Protein AF-A0A9E7HXQ2-F1 (afdb_monomer)

Radius of gyration: 32.11 Å; Cα contacts (8 Å, |Δi|>4): 86; chains: 1; bounding box: 118×40×52 Å

pLDDT: mean 80.43, std 18.29, range [40.34, 98.44]

Solvent-accessible surface area (backbone atoms only — not comparable to full-atom values): 12106 Å² total; per-residue (Å²): 134,83,90,84,80,86,82,89,80,82,86,76,90,82,85,89,83,95,79,80,88,81,84,79,87,77,75,78,80,75,73,59,70,92,59,88,69,73,44,54,84,85,44,70,53,51,71,56,55,52,50,52,54,52,51,57,44,31,75,80,33,72,58,42,61,59,51,53,53,44,59,78,65,61,78,82,85,90,87,82,59,73,77,86,34,77,55,37,93,83,42,80,80,69,77,81,65,75,38,81,88,52,68,87,59,94,66,40,60,58,39,46,30,36,78,69,72,57,41,72,46,72,74,50,43,44,38,61,68,35,81,86,41,25,65,56,40,55,47,24,42,76,28,49,68,60,37,54,56,52,49,54,52,50,50,54,57,56,74,56,60,89,65,70,46,82,80,68,66,79,86,57,89,44,93,92,49,79,73,67,91,86,115

Structure (mmCIF, N/CA/C/O backbone):
data_AF-A0A9E7HXQ2-F1
#
_entry.id   AF-A0A9E7HXQ2-F1
#
loop_
_atom_site.group_PDB
_atom_site.id
_atom_site.type_symbol
_atom_site.label_atom_id
_atom_site.label_alt_id
_atom_site.label_comp_id
_atom_site.label_asym_id
_atom_site.label_entity_id
_atom_site.label_seq_id
_atom_site.pdbx_PDB_ins_code
_atom_site.Cartn_x
_atom_site.Cartn_y
_atom_site.Cartn_z
_atom_sit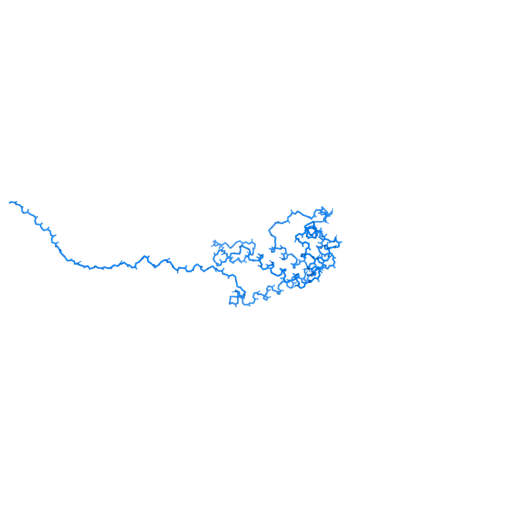e.occupancy
_atom_site.B_iso_or_equiv
_atom_site.auth_seq_id
_atom_site.auth_comp_id
_atom_site.auth_asym_id
_atom_site.auth_atom_id
_atom_site.pdbx_PDB_model_num
ATOM 1 N N . MET A 1 1 ? -100.657 -23.968 23.794 1.00 41.59 1 MET A N 1
ATOM 2 C CA . MET A 1 1 ? -100.065 -25.020 24.647 1.00 41.59 1 MET A CA 1
ATOM 3 C C . MET A 1 1 ? -98.553 -24.931 24.513 1.00 41.59 1 MET A C 1
ATOM 5 O O . MET A 1 1 ? -98.100 -24.756 23.393 1.00 41.59 1 MET A O 1
ATOM 9 N N . ALA A 1 2 ? -97.847 -25.012 25.646 1.00 44.72 2 ALA A N 1
ATOM 10 C CA . ALA A 1 2 ? -96.388 -24.991 25.838 1.00 44.72 2 ALA A CA 1
ATOM 11 C C . ALA A 1 2 ? -95.664 -23.694 25.398 1.00 44.72 2 ALA A C 1
ATOM 13 O O . ALA A 1 2 ? -95.485 -23.450 24.215 1.00 44.72 2 ALA A O 1
ATOM 14 N N . SER A 1 3 ? -95.360 -22.711 26.258 1.00 41.62 3 SER A N 1
ATOM 15 C CA . SER A 1 3 ? -94.445 -22.706 27.421 1.00 41.62 3 SER A CA 1
ATOM 16 C C . SER A 1 3 ? -93.044 -23.243 27.114 1.00 41.62 3 SER A C 1
ATOM 18 O O . SER A 1 3 ? -92.888 -24.446 26.990 1.00 41.62 3 SER A O 1
ATOM 20 N N . HIS A 1 4 ? -92.060 -22.342 27.019 1.00 45.50 4 HIS A N 1
ATOM 21 C CA . HIS A 1 4 ? -90.702 -22.409 27.598 1.00 45.50 4 HIS A CA 1
ATOM 22 C C . HIS A 1 4 ? -89.938 -21.177 27.074 1.00 45.50 4 HIS A C 1
ATOM 24 O O . HIS A 1 4 ? -89.515 -21.123 25.929 1.00 45.50 4 HIS A O 1
ATOM 30 N N . LEU A 1 5 ? -90.064 -20.027 27.732 1.00 43.16 5 LEU A N 1
ATOM 31 C CA . LEU A 1 5 ? -89.280 -19.592 28.894 1.00 43.16 5 LEU A CA 1
ATOM 32 C C . LEU A 1 5 ? -87.775 -19.430 28.611 1.00 43.16 5 LEU A C 1
ATOM 34 O O . LEU A 1 5 ? -87.025 -20.392 28.668 1.00 43.16 5 LEU A O 1
ATOM 38 N N . LEU A 1 6 ? -87.412 -18.143 28.480 1.00 42.62 6 LEU A N 1
ATOM 39 C CA . LEU A 1 6 ? -86.270 -17.456 29.106 1.00 42.62 6 LEU A CA 1
ATOM 40 C C . LEU A 1 6 ? -84.875 -17.850 28.583 1.00 42.62 6 LEU A C 1
ATOM 42 O O . LEU A 1 6 ? -84.473 -18.998 28.620 1.00 42.62 6 LEU A O 1
ATOM 46 N N . ARG A 1 7 ? -84.025 -16.909 28.161 1.00 45.59 7 ARG A N 1
ATOM 47 C CA . ARG A 1 7 ? -83.512 -15.797 28.980 1.00 45.59 7 ARG A CA 1
ATOM 48 C C . ARG A 1 7 ? -82.830 -14.793 28.031 1.00 45.59 7 ARG A C 1
ATOM 50 O O . ARG A 1 7 ? -81.911 -15.174 27.326 1.00 45.59 7 ARG A O 1
ATOM 57 N N . GLN A 1 8 ? -83.459 -13.646 27.772 1.00 51.59 8 GLN A N 1
ATOM 58 C CA . GLN A 1 8 ? -83.171 -12.317 28.351 1.00 51.59 8 GLN A CA 1
ATOM 59 C C . GLN A 1 8 ? -81.840 -11.677 27.885 1.00 51.59 8 GLN A C 1
ATOM 61 O O . GLN A 1 8 ? -80.885 -12.380 27.579 1.00 51.59 8 GLN A O 1
ATOM 66 N N . PRO A 1 9 ? -81.805 -10.339 27.750 1.00 51.91 9 PRO A N 1
ATOM 67 C CA . PRO A 1 9 ? -81.449 -9.766 26.462 1.00 51.91 9 PRO A CA 1
ATOM 68 C C . PRO A 1 9 ? -80.619 -8.471 26.593 1.00 51.91 9 PRO A C 1
ATOM 70 O O . PRO A 1 9 ? -80.274 -8.044 27.688 1.00 51.91 9 PRO A O 1
ATOM 73 N N . ARG A 1 10 ? -80.468 -7.801 25.445 1.00 52.25 10 ARG A N 1
ATOM 74 C CA . ARG A 1 10 ? -80.353 -6.344 25.258 1.00 52.25 10 ARG A CA 1
ATOM 75 C C . ARG A 1 10 ? -79.123 -5.634 25.846 1.00 52.25 10 ARG A C 1
ATOM 77 O O . ARG A 1 10 ? -78.721 -5.837 26.982 1.00 52.25 10 ARG A O 1
ATOM 84 N N . TRP A 1 11 ? -78.727 -4.615 25.076 1.00 40.34 11 TRP A N 1
ATOM 85 C CA . TRP A 1 11 ? -77.822 -3.526 25.443 1.00 40.34 11 TRP A CA 1
ATOM 86 C C . TRP A 1 11 ? -76.357 -4.015 25.531 1.00 40.34 11 TRP A C 1
ATOM 88 O O . TRP A 1 11 ? -76.066 -5.015 26.156 1.00 40.34 11 TRP A O 1
ATOM 98 N N . VAL A 1 12 ? -75.347 -3.418 24.912 1.00 49.66 12 VAL A N 1
ATOM 99 C CA . VAL A 1 12 ? -75.122 -2.012 24.605 1.00 49.66 12 VAL A CA 1
ATOM 100 C C . VAL A 1 12 ? -74.145 -1.926 23.420 1.00 49.66 12 VAL A C 1
ATOM 102 O O . VAL A 1 12 ? -73.262 -2.759 23.241 1.00 49.66 12 VAL A O 1
ATOM 105 N N . LEU A 1 13 ? -74.367 -0.880 22.632 1.00 51.12 13 LEU A N 1
ATOM 106 C CA . LEU A 1 13 ? -73.457 -0.148 21.745 1.00 51.12 13 LEU A CA 1
ATOM 107 C C . LEU A 1 13 ? -71.993 -0.134 22.268 1.00 51.12 13 LEU A C 1
ATOM 109 O O . LEU A 1 13 ? -71.754 -0.226 23.464 1.00 51.12 13 LEU A O 1
ATOM 113 N N . VAL A 1 14 ? -70.954 -0.046 21.441 1.00 53.22 14 VAL A N 1
ATOM 114 C CA . VAL A 1 14 ? -70.197 1.195 21.133 1.00 53.22 14 VAL A CA 1
ATOM 115 C C . VAL A 1 14 ? -68.857 0.682 20.561 1.00 53.22 14 VAL A C 1
ATOM 117 O O . VAL A 1 14 ? -68.183 -0.110 21.205 1.00 53.22 14 VAL A O 1
ATOM 120 N N . ALA A 1 15 ? -68.625 0.815 19.256 1.00 48.56 15 ALA A N 1
ATOM 121 C CA . ALA A 1 15 ? -67.738 1.790 18.606 1.00 48.56 15 ALA A CA 1
ATOM 122 C C . ALA A 1 15 ? -66.211 1.570 18.747 1.00 48.56 15 ALA A C 1
ATOM 124 O O . ALA A 1 15 ? -65.670 1.469 19.839 1.00 48.56 15 ALA A O 1
ATOM 125 N N . ALA A 1 16 ? -65.562 1.668 17.577 1.00 51.97 16 ALA A N 1
ATOM 126 C CA . ALA A 1 16 ? -64.201 2.146 17.311 1.00 51.97 16 ALA A CA 1
ATOM 127 C C . ALA A 1 16 ? -62.986 1.283 17.714 1.00 51.97 16 ALA A C 1
ATOM 129 O O . ALA A 1 16 ? -62.629 1.200 18.880 1.00 51.97 16 ALA A O 1
ATOM 130 N N . ALA A 1 17 ? -62.251 0.805 16.696 1.00 49.47 17 ALA A N 1
ATOM 131 C CA . ALA A 1 17 ? -60.793 0.996 16.601 1.00 49.47 17 ALA A CA 1
ATOM 132 C C . ALA A 1 17 ? -60.236 0.574 15.217 1.00 49.47 17 ALA A C 1
ATOM 134 O O . ALA A 1 17 ? -59.719 -0.534 15.072 1.00 49.47 17 ALA A O 1
ATOM 135 N N . PRO A 1 18 ? -60.270 1.437 14.183 1.00 54.28 18 PRO A N 1
ATOM 136 C CA . PRO A 1 18 ? -59.457 1.266 12.986 1.00 54.28 18 PRO A CA 1
ATOM 137 C C . PRO A 1 18 ? -58.145 2.044 13.177 1.00 54.28 18 PRO A C 1
ATOM 139 O O . PRO A 1 18 ? -58.022 3.166 12.700 1.00 54.28 18 PRO A O 1
ATOM 142 N N . ALA A 1 19 ? -57.184 1.524 13.948 1.00 55.81 19 ALA A N 1
ATOM 143 C CA . ALA A 1 19 ? -55.950 2.283 14.214 1.00 55.81 19 ALA A CA 1
ATOM 144 C C . ALA A 1 19 ? -54.724 1.444 14.623 1.00 55.81 19 ALA A C 1
ATOM 146 O O . ALA A 1 19 ? -53.895 1.919 15.391 1.00 55.81 19 ALA A O 1
ATOM 147 N N . LEU A 1 20 ? -54.576 0.203 14.144 1.00 55.00 20 LEU A N 1
ATOM 148 C CA . LEU A 1 20 ? -53.401 -0.626 14.486 1.00 55.00 20 LEU A CA 1
ATOM 149 C C . LEU A 1 20 ? -52.664 -1.250 13.291 1.00 55.00 20 LEU A C 1
ATOM 151 O O . LEU A 1 20 ? -51.792 -2.087 13.493 1.00 55.00 20 LEU A O 1
ATOM 155 N N . LEU A 1 21 ? -52.935 -0.818 12.053 1.00 54.69 21 LEU A N 1
ATOM 156 C CA . LEU A 1 21 ? -52.264 -1.364 10.858 1.00 54.69 21 LEU A CA 1
ATOM 157 C C . LEU A 1 21 ? -51.311 -0.393 10.134 1.00 54.69 21 LEU A C 1
ATOM 159 O O . LEU A 1 21 ? -50.947 -0.635 8.990 1.00 54.69 21 LEU A O 1
ATOM 163 N N . PHE A 1 22 ? -50.889 0.691 10.791 1.00 52.56 22 PHE A N 1
ATOM 164 C CA . PHE A 1 22 ? -49.965 1.690 10.224 1.00 52.56 22 PHE A CA 1
ATOM 165 C C . PHE A 1 22 ? -48.776 2.019 11.150 1.00 52.56 22 PHE A C 1
ATOM 167 O O . PHE A 1 22 ? -48.217 3.108 11.086 1.00 52.56 22 PHE A O 1
ATOM 174 N N . LEU A 1 23 ? -48.363 1.085 12.018 1.00 51.00 23 LEU A N 1
ATOM 175 C CA . LEU A 1 23 ? -47.225 1.277 12.934 1.00 51.00 23 LEU A CA 1
ATOM 176 C C . LEU A 1 23 ? -46.117 0.225 12.756 1.00 51.00 23 LEU A C 1
ATOM 178 O O . LEU A 1 23 ? -45.568 -0.284 13.728 1.00 51.00 23 LEU A O 1
ATOM 182 N N . SER A 1 24 ? -45.777 -0.128 11.516 1.00 55.31 24 SER A N 1
ATOM 183 C CA . SER A 1 24 ? -44.638 -1.023 11.239 1.00 55.31 24 SER A CA 1
ATOM 184 C C . SER A 1 24 ? -43.729 -0.579 10.089 1.00 55.31 24 SER A C 1
ATOM 186 O O . SER A 1 24 ? -42.809 -1.308 9.731 1.00 55.31 24 SER A O 1
ATOM 188 N N . LEU A 1 25 ? -43.907 0.628 9.541 1.00 55.81 25 LEU A N 1
ATOM 189 C CA . LEU A 1 25 ? -43.204 1.055 8.322 1.00 55.81 25 LEU A CA 1
ATOM 190 C C . LEU A 1 25 ? -42.294 2.277 8.489 1.00 55.81 25 LEU A C 1
ATOM 192 O O . LEU A 1 25 ? -42.170 3.083 7.579 1.00 55.81 25 LEU A O 1
ATOM 196 N N . VAL A 1 26 ? -41.603 2.403 9.624 1.00 57.06 26 VAL A N 1
ATOM 197 C CA . VAL A 1 26 ? -40.374 3.216 9.698 1.00 57.06 26 VAL A CA 1
ATOM 198 C C . VAL A 1 26 ? -39.464 2.711 10.821 1.00 57.06 26 VAL A C 1
ATOM 200 O O . VAL A 1 26 ? -39.185 3.406 11.791 1.00 57.06 26 VAL A O 1
ATOM 203 N N . VAL A 1 27 ? -38.977 1.472 10.722 1.00 55.56 27 VAL A N 1
ATOM 204 C CA . VAL A 1 27 ? -37.699 1.163 11.379 1.00 55.56 27 VAL A CA 1
ATOM 205 C C . VAL A 1 27 ? -36.625 1.589 10.382 1.00 55.56 27 VAL A C 1
ATOM 207 O O . VAL A 1 27 ? -36.478 0.920 9.357 1.00 55.56 27 VAL A O 1
ATOM 210 N N . PRO A 1 28 ? -35.904 2.706 10.597 1.00 54.75 28 PRO A N 1
ATOM 211 C CA . PRO A 1 28 ? -34.779 3.031 9.743 1.00 54.75 28 PRO A CA 1
ATOM 212 C C . PRO A 1 28 ? -33.768 1.899 9.897 1.00 54.75 28 PRO A C 1
ATOM 214 O O . PRO A 1 28 ? -33.199 1.691 10.971 1.00 54.75 28 PRO A O 1
ATOM 217 N N . PHE A 1 29 ? -33.571 1.134 8.827 1.00 53.41 29 PHE A N 1
ATOM 218 C CA . PHE A 1 29 ? -32.489 0.170 8.750 1.00 53.41 29 PHE A CA 1
ATOM 219 C C . PHE A 1 29 ? -31.192 0.983 8.760 1.00 53.41 29 PHE A C 1
ATOM 221 O O . PHE A 1 29 ? -30.753 1.501 7.734 1.00 53.41 29 PHE A O 1
ATOM 228 N N . SER A 1 30 ? -30.633 1.204 9.950 1.00 57.28 30 SER A N 1
ATOM 229 C CA . SER A 1 30 ? -29.405 1.971 10.105 1.00 57.28 30 SER A CA 1
ATOM 230 C C . SER A 1 30 ? -28.262 1.101 9.593 1.00 57.28 30 SER A C 1
ATOM 232 O O . SER A 1 30 ? -27.723 0.260 10.313 1.00 57.28 30 SER A O 1
ATOM 234 N N . ALA A 1 31 ? -27.944 1.240 8.305 1.00 61.22 31 ALA A N 1
ATOM 235 C CA . ALA A 1 31 ? -26.747 0.657 7.727 1.00 61.22 31 ALA A CA 1
ATOM 236 C C . ALA A 1 31 ? -25.552 1.268 8.465 1.00 61.22 31 ALA A C 1
ATOM 238 O O . ALA A 1 31 ? -25.272 2.460 8.330 1.00 61.22 31 ALA A O 1
ATOM 239 N N . ALA A 1 32 ? -24.881 0.475 9.302 1.00 63.00 32 ALA A N 1
ATOM 240 C CA . ALA A 1 32 ? -23.715 0.949 10.026 1.00 63.00 32 ALA A CA 1
ATOM 241 C C . ALA A 1 32 ? -22.642 1.349 9.000 1.00 63.00 32 ALA A C 1
ATOM 243 O O . ALA A 1 32 ? -22.115 0.514 8.264 1.00 63.00 32 ALA A O 1
ATOM 244 N N . LYS A 1 33 ? -22.385 2.656 8.913 1.00 71.94 33 LYS A N 1
ATOM 245 C CA . LYS A 1 33 ? -21.434 3.273 7.988 1.00 71.94 33 LYS A CA 1
ATOM 246 C C . LYS A 1 33 ? -20.082 3.376 8.683 1.00 71.94 33 LYS A C 1
ATOM 248 O O . LYS A 1 33 ? -20.026 3.780 9.842 1.00 71.94 33 LYS A O 1
ATOM 253 N N . LEU A 1 34 ? -18.999 3.014 7.994 1.00 86.25 34 LEU A N 1
ATOM 254 C CA . LEU A 1 34 ? -17.658 3.211 8.541 1.00 86.25 34 LEU A CA 1
ATOM 255 C C . LEU A 1 34 ? -17.373 4.707 8.695 1.00 86.25 34 LEU A C 1
ATOM 257 O O . LEU A 1 34 ? -17.690 5.507 7.812 1.00 86.25 34 LEU A O 1
ATOM 261 N N . THR A 1 35 ? -16.752 5.076 9.811 1.00 90.62 35 THR A N 1
ATOM 262 C CA . THR A 1 35 ? -16.398 6.460 10.132 1.00 90.62 35 THR A CA 1
ATOM 263 C C . THR A 1 35 ? -14.966 6.542 10.632 1.00 90.62 35 THR A C 1
ATOM 265 O O . THR A 1 35 ? -14.511 5.675 11.380 1.00 90.62 35 THR A O 1
ATOM 268 N N . THR A 1 36 ? -14.269 7.621 10.286 1.00 90.19 36 THR A N 1
ATOM 269 C CA . THR A 1 36 ? -12.992 7.951 10.924 1.00 90.19 36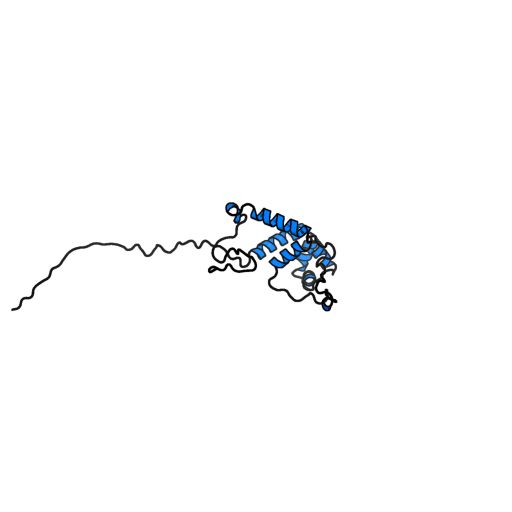 THR A CA 1
ATOM 270 C C . THR A 1 36 ? -13.219 8.246 12.411 1.00 90.19 36 THR A C 1
ATOM 272 O O . THR A 1 36 ? -14.227 8.843 12.791 1.00 90.19 36 THR A O 1
ATOM 275 N N . GLY A 1 37 ? -12.315 7.775 13.276 1.00 91.38 37 GLY A N 1
ATOM 276 C CA . GLY A 1 37 ? -12.439 7.946 14.728 1.00 91.38 37 GLY A CA 1
ATOM 277 C C . GLY A 1 37 ? -13.574 7.143 15.374 1.00 91.38 37 GLY A C 1
ATOM 278 O O . GLY A 1 37 ? -14.064 7.535 16.432 1.00 91.38 37 GLY A O 1
ATOM 279 N N . TYR A 1 38 ? -13.994 6.026 14.770 1.00 92.62 38 TYR A N 1
ATOM 280 C CA . TYR A 1 38 ? -15.017 5.127 15.326 1.00 92.62 38 TYR A CA 1
ATOM 281 C C . TYR A 1 38 ? -14.748 4.757 16.799 1.00 92.62 38 TYR A C 1
ATOM 283 O O . TYR A 1 38 ? -15.655 4.777 17.629 1.00 92.62 38 TYR A O 1
ATOM 291 N N . TYR A 1 39 ? -13.483 4.515 17.155 1.00 94.44 39 TYR A N 1
ATOM 292 C CA . TYR A 1 39 ? -13.068 4.141 18.510 1.00 94.44 39 TYR A CA 1
ATOM 293 C C . TYR A 1 39 ? -12.805 5.321 19.452 1.00 94.44 39 TYR A C 1
ATOM 295 O O . TYR A 1 39 ? -12.435 5.105 20.603 1.00 94.44 39 TYR A O 1
ATOM 303 N N . ARG A 1 40 ? -13.047 6.571 19.036 1.00 96.00 40 ARG A N 1
ATOM 304 C CA . ARG A 1 40 ? -12.690 7.768 19.818 1.00 96.00 40 ARG A CA 1
ATOM 305 C C . ARG A 1 40 ? -13.270 7.782 21.237 1.00 96.00 40 ARG A C 1
ATOM 307 O O . ARG A 1 40 ? -12.657 8.359 22.126 1.00 96.00 40 ARG A O 1
ATOM 314 N N . LYS A 1 41 ? -14.442 7.176 21.457 1.00 96.50 41 LYS A N 1
ATOM 315 C CA . LYS A 1 41 ? -15.069 7.086 22.789 1.00 96.50 41 LYS A CA 1
ATOM 316 C C . LYS A 1 41 ? -14.662 5.834 23.570 1.00 96.50 41 LYS A C 1
ATOM 318 O O . LYS A 1 41 ? -14.479 5.918 24.776 1.00 96.50 41 LYS A O 1
ATOM 323 N N . SER A 1 42 ? -14.548 4.683 22.908 1.00 96.56 42 SER A N 1
ATOM 324 C CA . SER A 1 42 ? -14.319 3.390 23.568 1.00 96.56 42 SER A CA 1
ATOM 325 C C . SER A 1 42 ? -12.838 3.059 23.766 1.00 96.56 42 SER A C 1
ATOM 327 O O . SER A 1 42 ? -12.480 2.400 24.734 1.00 96.56 42 SER A O 1
ATOM 329 N N . CYS A 1 43 ? -11.974 3.492 22.849 1.00 96.19 43 CYS A N 1
ATOM 330 C CA . CYS A 1 43 ? -10.530 3.296 22.898 1.00 96.19 43 CYS A CA 1
ATOM 331 C C . CYS A 1 43 ? -9.824 4.479 22.201 1.00 96.19 43 CYS A C 1
ATOM 333 O O . CYS A 1 43 ? -9.396 4.361 21.054 1.00 96.19 43 CYS A O 1
ATOM 335 N N . PRO A 1 44 ? -9.698 5.642 22.868 1.00 97.19 44 PRO A N 1
ATOM 336 C CA . PRO A 1 44 ? -9.234 6.888 22.242 1.00 97.19 44 PRO A CA 1
ATOM 337 C C . PRO A 1 44 ? -7.779 6.867 21.752 1.00 97.19 44 PRO A C 1
ATOM 339 O O . PRO A 1 44 ? -7.375 7.765 21.021 1.00 97.19 44 PRO A O 1
ATOM 342 N N . ARG A 1 45 ? -6.979 5.884 22.183 1.00 97.44 45 ARG A N 1
ATOM 343 C CA . ARG A 1 45 ? -5.554 5.754 21.840 1.00 97.44 45 ARG A CA 1
ATOM 344 C C . ARG A 1 45 ? -5.278 4.667 20.802 1.00 97.44 45 ARG A C 1
ATOM 346 O O . ARG A 1 45 ? -4.113 4.382 20.551 1.00 97.44 45 ARG A O 1
ATOM 353 N N . VAL A 1 46 ? -6.299 4.023 20.230 1.00 96.69 46 VAL A N 1
ATOM 354 C CA . VAL A 1 46 ? -6.083 2.840 19.382 1.00 96.69 46 VAL A CA 1
ATOM 355 C C . VAL A 1 46 ? -5.204 3.149 18.169 1.00 96.69 46 VAL A C 1
ATOM 357 O O . VAL A 1 46 ? -4.282 2.392 17.886 1.00 96.69 46 VAL A O 1
ATOM 360 N N . GLU A 1 47 ? -5.402 4.287 17.507 1.00 95.44 47 GLU A N 1
ATOM 361 C CA . GLU A 1 47 ? -4.606 4.685 16.344 1.00 95.44 47 GLU A CA 1
ATOM 362 C C . GLU A 1 47 ? -3.139 4.938 16.721 1.00 95.44 47 GLU A C 1
ATOM 364 O O . GLU A 1 47 ? -2.238 4.559 15.975 1.00 95.44 47 GLU A O 1
ATOM 369 N N . GLN A 1 48 ? -2.893 5.511 17.905 1.00 97.44 48 GLN A N 1
ATOM 370 C CA . GLN A 1 48 ? -1.542 5.719 18.438 1.00 97.44 48 GLN A CA 1
ATOM 371 C C . GLN A 1 48 ? -0.870 4.384 18.767 1.00 97.44 48 GLN A C 1
ATOM 373 O O . GLN A 1 48 ? 0.232 4.125 18.303 1.00 97.44 48 GLN A O 1
ATOM 378 N N . ILE A 1 49 ? -1.562 3.503 19.497 1.00 97.81 49 ILE A N 1
ATOM 379 C CA . ILE A 1 49 ? -1.044 2.182 19.879 1.00 97.81 49 ILE A CA 1
ATOM 380 C C . ILE A 1 49 ? -0.670 1.372 18.634 1.00 97.81 49 ILE A C 1
ATOM 382 O O . ILE A 1 49 ? 0.410 0.787 18.579 1.00 97.81 49 ILE A O 1
ATOM 386 N N . VAL A 1 50 ? -1.540 1.353 17.619 1.00 96.25 50 VAL A N 1
ATOM 387 C CA . VAL A 1 50 ? -1.262 0.665 16.351 1.00 96.25 50 VAL A CA 1
ATOM 388 C C . VAL A 1 50 ? -0.039 1.276 15.662 1.00 96.25 50 VAL A C 1
ATOM 390 O O . VAL A 1 50 ? 0.836 0.530 15.226 1.00 96.25 50 VAL A O 1
ATOM 393 N N . SER A 1 51 ? 0.063 2.608 15.604 1.00 96.56 51 SER A N 1
ATOM 394 C CA . SER A 1 51 ? 1.218 3.300 15.019 1.00 96.56 51 SER A CA 1
ATOM 395 C C . SER A 1 51 ? 2.52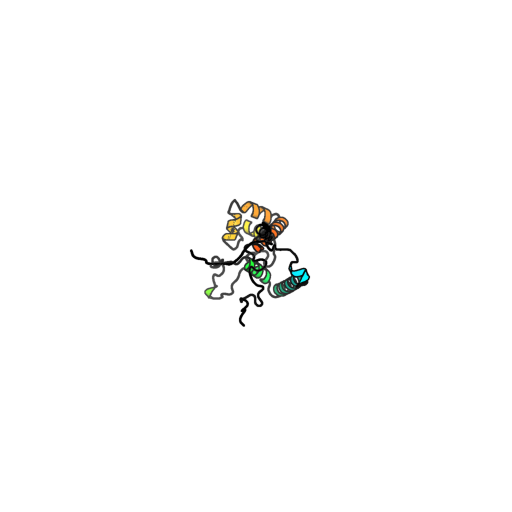7 2.957 15.736 1.00 96.56 51 SER A C 1
ATOM 397 O O . SER A 1 51 ? 3.522 2.652 15.078 1.00 96.56 51 SER A O 1
ATOM 399 N N . ASP A 1 52 ? 2.530 2.950 17.067 1.00 97.94 52 ASP A N 1
ATOM 400 C CA . ASP A 1 52 ? 3.716 2.664 17.878 1.00 97.94 52 ASP A CA 1
ATOM 401 C C . ASP A 1 52 ? 4.181 1.216 17.689 1.00 97.94 52 ASP A C 1
ATOM 403 O O . ASP A 1 52 ? 5.360 0.958 17.438 1.00 97.94 52 ASP A O 1
ATOM 407 N N . VAL A 1 53 ? 3.251 0.256 17.747 1.00 97.00 53 VAL A N 1
ATOM 408 C CA . VAL A 1 53 ? 3.553 -1.168 17.542 1.00 97.00 53 VAL A CA 1
ATOM 409 C C . VAL A 1 53 ? 4.114 -1.408 16.142 1.00 97.00 53 VAL A C 1
ATOM 411 O O . VAL A 1 53 ? 5.136 -2.082 16.003 1.00 97.00 53 VAL A O 1
ATOM 414 N N . VAL A 1 54 ? 3.486 -0.842 15.107 1.00 95.25 54 VAL A N 1
ATOM 415 C CA . VAL A 1 54 ? 3.952 -0.986 13.720 1.00 95.25 54 VAL A CA 1
ATOM 416 C C . VAL A 1 54 ? 5.325 -0.347 13.539 1.00 95.25 54 VAL A C 1
ATOM 418 O O . VAL A 1 54 ? 6.201 -0.969 12.944 1.00 95.25 54 VAL A O 1
ATOM 421 N N . THR A 1 55 ? 5.548 0.847 14.089 1.00 95.31 55 THR A N 1
ATOM 422 C CA . THR A 1 55 ? 6.830 1.560 13.975 1.00 95.31 55 THR A CA 1
ATOM 423 C C . THR A 1 55 ? 7.956 0.784 14.654 1.00 95.31 55 THR A C 1
ATOM 425 O O . THR A 1 55 ? 8.985 0.515 14.035 1.00 95.31 55 THR A O 1
ATOM 428 N N . ASN A 1 56 ? 7.742 0.326 15.888 1.00 96.81 56 ASN A N 1
ATOM 429 C CA . ASN A 1 56 ? 8.727 -0.471 16.622 1.00 96.81 56 ASN A CA 1
ATOM 430 C C . ASN A 1 56 ? 9.025 -1.802 15.918 1.00 96.81 56 ASN A C 1
ATOM 432 O O . ASN A 1 56 ? 10.173 -2.257 15.858 1.00 96.81 56 ASN A O 1
ATOM 436 N N . LYS A 1 57 ? 7.997 -2.432 15.340 1.00 95.75 57 LYS A N 1
ATOM 437 C CA . LYS A 1 57 ? 8.178 -3.677 14.599 1.00 95.75 57 LYS A CA 1
ATOM 438 C C . LYS A 1 57 ? 8.896 -3.452 13.266 1.00 95.75 57 LYS A C 1
ATOM 440 O O . LYS A 1 57 ? 9.757 -4.253 12.923 1.00 95.75 57 LYS A O 1
ATOM 445 N N . GLN A 1 58 ? 8.634 -2.346 12.572 1.00 94.19 58 GLN A N 1
ATOM 446 C CA . GLN A 1 58 ? 9.350 -1.962 11.353 1.00 94.19 58 GLN A CA 1
ATOM 447 C C . GLN A 1 58 ? 10.842 -1.715 11.612 1.00 94.19 58 GLN A C 1
ATOM 449 O O . GLN A 1 58 ? 11.669 -2.139 10.810 1.00 94.19 58 GLN A O 1
ATOM 454 N N . ILE A 1 59 ? 11.193 -1.078 12.736 1.00 93.12 59 ILE A N 1
ATOM 455 C CA . ILE A 1 59 ? 12.596 -0.851 13.129 1.00 93.12 59 ILE A CA 1
ATOM 456 C C . ILE A 1 59 ? 13.328 -2.181 13.334 1.00 93.12 59 ILE A C 1
ATOM 458 O O . ILE A 1 59 ? 14.446 -2.353 12.858 1.00 93.12 59 ILE A O 1
ATOM 462 N N . SER A 1 60 ? 12.696 -3.132 14.024 1.00 94.75 60 SER A N 1
ATOM 463 C CA . SER A 1 60 ? 13.296 -4.451 14.273 1.00 94.75 60 SER A CA 1
ATOM 464 C C . SER A 1 60 ? 13.219 -5.402 13.074 1.00 94.75 60 SER A C 1
ATOM 466 O O . SER A 1 60 ? 13.964 -6.376 13.014 1.00 94.75 60 SER A O 1
ATOM 468 N N . SER A 1 61 ? 12.313 -5.160 12.127 1.00 91.81 61 SER A N 1
ATOM 469 C CA . SER A 1 61 ? 12.092 -6.015 10.966 1.00 91.81 61 SER A CA 1
ATOM 470 C C . SER A 1 61 ? 11.652 -5.176 9.758 1.00 91.81 61 SER A C 1
ATOM 472 O O . SER A 1 61 ? 10.476 -4.806 9.656 1.00 91.81 61 SER A O 1
ATOM 474 N N . PRO A 1 62 ? 12.561 -4.901 8.801 1.00 87.69 62 PRO A N 1
ATOM 475 C CA . PRO A 1 62 ? 12.303 -3.979 7.692 1.00 87.69 62 PRO A CA 1
ATOM 476 C C . PRO A 1 62 ? 11.244 -4.482 6.698 1.00 87.69 62 PRO A C 1
ATOM 478 O O . PRO A 1 62 ? 10.706 -3.697 5.917 1.00 87.69 62 PRO A O 1
ATOM 481 N N . THR A 1 63 ? 10.905 -5.774 6.734 1.00 87.75 63 THR A N 1
ATOM 482 C CA . THR A 1 63 ? 9.852 -6.385 5.910 1.00 87.75 63 THR A CA 1
ATOM 483 C C . THR A 1 63 ? 8.451 -6.232 6.506 1.00 87.75 63 THR A C 1
ATOM 485 O O . THR A 1 63 ? 7.478 -6.581 5.839 1.00 87.75 63 THR A O 1
ATOM 488 N N . THR A 1 64 ? 8.311 -5.685 7.720 1.00 90.88 64 THR A N 1
ATOM 489 C CA . THR A 1 64 ? 7.024 -5.575 8.432 1.00 90.88 64 THR A CA 1
ATOM 490 C C . THR A 1 64 ? 5.981 -4.805 7.633 1.00 90.88 64 THR A C 1
ATOM 492 O O . THR A 1 64 ? 4.874 -5.303 7.450 1.00 90.88 64 THR A O 1
ATOM 495 N N . ALA A 1 65 ? 6.315 -3.620 7.118 1.00 91.50 65 ALA A N 1
ATOM 496 C CA . ALA A 1 65 ? 5.387 -2.800 6.346 1.00 91.50 65 ALA A CA 1
ATOM 497 C C . ALA A 1 65 ? 4.934 -3.516 5.066 1.00 91.50 65 ALA A C 1
ATOM 499 O O . ALA A 1 65 ? 3.741 -3.564 4.775 1.00 91.50 65 ALA A O 1
ATOM 500 N N . ALA A 1 66 ? 5.870 -4.133 4.337 1.00 89.88 66 ALA A N 1
ATOM 501 C CA . ALA A 1 66 ? 5.564 -4.895 3.130 1.00 89.88 66 ALA A CA 1
ATOM 502 C C . ALA A 1 66 ? 4.704 -6.135 3.434 1.00 89.88 66 ALA A C 1
ATOM 504 O O . ALA A 1 66 ? 3.740 -6.406 2.721 1.00 89.88 66 ALA A O 1
ATOM 505 N N . GLY A 1 67 ? 5.012 -6.858 4.514 1.00 88.25 67 GLY A N 1
ATOM 506 C CA . GLY A 1 67 ? 4.253 -8.020 4.971 1.00 88.25 67 GLY A CA 1
ATOM 507 C C . GLY A 1 67 ? 2.846 -7.658 5.445 1.00 88.25 67 GLY A C 1
ATOM 508 O O . GLY A 1 67 ? 1.890 -8.331 5.073 1.00 88.25 67 GLY A O 1
ATOM 509 N N . ALA A 1 68 ? 2.699 -6.566 6.198 1.00 89.19 68 ALA A N 1
ATOM 510 C CA . ALA A 1 68 ? 1.406 -6.056 6.642 1.00 89.19 68 ALA A CA 1
ATOM 511 C C . ALA A 1 68 ? 0.549 -5.605 5.455 1.00 89.19 68 ALA A C 1
ATOM 513 O O . ALA A 1 68 ? -0.600 -6.026 5.348 1.00 89.19 68 ALA A O 1
ATOM 514 N N . LEU A 1 69 ? 1.118 -4.820 4.528 1.00 89.69 69 LEU A N 1
ATOM 515 C CA . LEU A 1 69 ? 0.452 -4.454 3.277 1.00 89.69 69 LEU A CA 1
ATOM 516 C C . LEU A 1 69 ? 0.004 -5.709 2.530 1.00 89.69 69 LEU A C 1
ATOM 518 O O . LEU A 1 69 ? -1.177 -5.832 2.225 1.00 89.69 69 LEU A O 1
ATOM 522 N N . ARG A 1 70 ? 0.905 -6.675 2.312 1.00 86.81 70 ARG A N 1
ATOM 523 C CA . ARG A 1 70 ? 0.567 -7.949 1.668 1.00 86.81 70 ARG A CA 1
ATOM 524 C C . ARG A 1 70 ? -0.584 -8.647 2.382 1.00 86.81 70 ARG A C 1
ATOM 526 O O . ARG A 1 70 ? -1.493 -9.069 1.690 1.00 86.81 70 ARG A O 1
ATOM 533 N N . LEU A 1 71 ? -0.595 -8.729 3.712 1.00 84.38 71 LEU A N 1
ATOM 534 C CA . LEU A 1 71 ? -1.675 -9.366 4.472 1.00 84.38 71 LEU A CA 1
ATOM 535 C C . LEU A 1 71 ? -3.044 -8.706 4.227 1.00 84.38 71 LEU A C 1
ATOM 537 O O . LEU A 1 71 ? -4.038 -9.418 4.152 1.00 84.38 71 LEU A O 1
ATOM 541 N N . PHE A 1 72 ? -3.103 -7.383 4.031 1.00 78.19 72 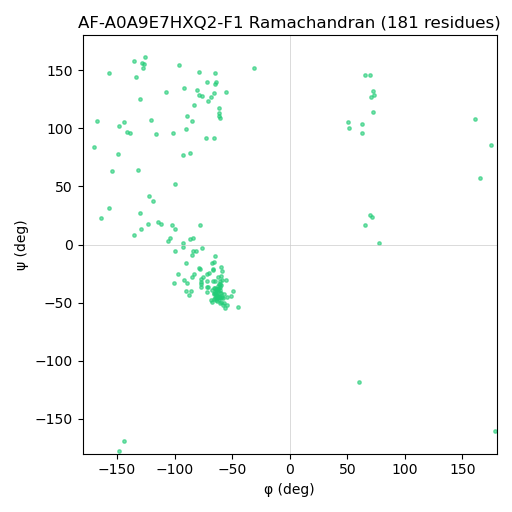PHE A N 1
ATOM 542 C CA . PHE A 1 72 ? -4.342 -6.698 3.630 1.00 78.19 72 PHE A CA 1
ATOM 543 C C . PHE A 1 72 ? -4.813 -7.075 2.218 1.00 78.19 72 PHE A C 1
ATOM 545 O O . PHE A 1 72 ? -6.013 -7.067 1.957 1.00 78.19 72 PHE A O 1
ATOM 552 N N . PHE A 1 73 ? -3.887 -7.384 1.307 1.00 74.00 73 PHE A N 1
ATOM 553 C CA . PHE A 1 73 ? -4.190 -7.790 -0.072 1.00 74.00 73 PHE A CA 1
ATOM 554 C C . PHE A 1 73 ? -4.360 -9.304 -0.244 1.00 74.00 73 PHE A C 1
ATOM 556 O O . PHE A 1 73 ? -4.830 -9.752 -1.288 1.00 74.00 73 PHE A O 1
ATOM 563 N N . HIS A 1 74 ? -3.908 -10.099 0.725 1.00 67.81 74 HIS A N 1
ATOM 564 C CA . HIS A 1 74 ? -3.717 -11.530 0.549 1.00 67.81 74 HIS A CA 1
ATOM 565 C C . HIS A 1 74 ? -4.999 -12.313 0.829 1.00 67.81 74 HIS A C 1
ATOM 567 O O . HIS A 1 74 ? -5.114 -12.977 1.854 1.00 67.81 74 HIS A O 1
ATOM 573 N N . ASP A 1 75 ? -5.898 -12.315 -0.153 1.00 47.69 75 ASP A N 1
ATOM 574 C CA . ASP A 1 75 ? -6.685 -13.504 -0.475 1.00 47.69 75 ASP A CA 1
ATOM 575 C C . ASP A 1 75 ? -6.060 -14.150 -1.725 1.00 47.69 75 ASP A C 1
ATOM 577 O O . ASP A 1 75 ? -6.272 -13.725 -2.856 1.00 47.69 75 ASP A O 1
ATOM 581 N N . CYS A 1 76 ? -5.204 -15.145 -1.463 1.00 49.34 76 CYS A N 1
ATOM 582 C CA . CYS A 1 76 ? -4.585 -16.107 -2.387 1.00 49.34 76 CYS A CA 1
ATOM 583 C C . CYS A 1 76 ? -3.861 -15.578 -3.649 1.00 49.34 76 CYS A C 1
ATOM 585 O O . CYS A 1 76 ? -4.459 -15.418 -4.707 1.00 49.34 76 CYS A O 1
ATOM 587 N N . PHE A 1 77 ? -2.523 -15.506 -3.598 1.00 47.0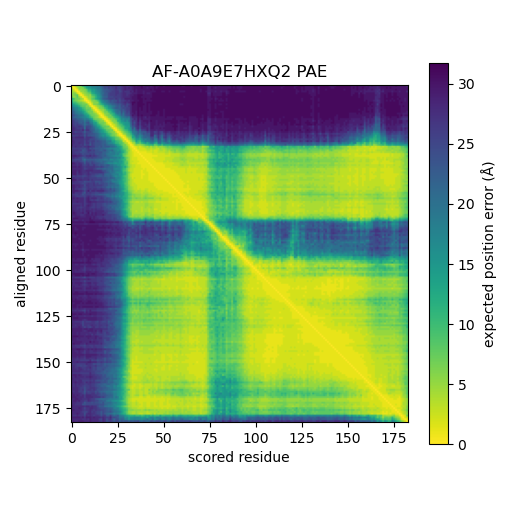0 77 PHE A N 1
ATOM 588 C CA . PHE A 1 77 ? -1.676 -15.575 -4.801 1.00 47.00 77 PHE A CA 1
ATOM 589 C C . PHE A 1 77 ? -0.425 -16.434 -4.540 1.00 47.00 77 PHE A C 1
ATOM 591 O O . PHE A 1 77 ? 0.585 -15.954 -4.022 1.00 47.00 77 PHE A O 1
ATOM 598 N N . VAL A 1 78 ? -0.498 -17.718 -4.912 1.00 41.66 78 VAL A N 1
ATOM 599 C CA . VAL A 1 78 ? 0.622 -18.677 -4.910 1.00 41.66 78 VAL A CA 1
ATOM 600 C C . VAL A 1 78 ? 0.878 -19.098 -6.354 1.00 41.66 78 VAL A C 1
ATOM 602 O O . VAL A 1 78 ? 0.208 -19.979 -6.881 1.00 41.66 78 VAL A O 1
ATOM 605 N N . GLY A 1 79 ? 1.822 -18.431 -7.019 1.00 51.19 79 GLY A N 1
ATOM 606 C CA . GLY A 1 79 ? 2.186 -18.793 -8.390 1.00 51.19 79 GLY A CA 1
ATOM 607 C C . GLY A 1 79 ? 3.007 -17.750 -9.137 1.00 51.19 79 GLY A C 1
ATOM 608 O O . GLY A 1 79 ? 2.574 -17.303 -10.189 1.00 51.19 79 GLY A O 1
ATOM 609 N N . ALA A 1 80 ? 4.169 -17.344 -8.607 1.00 48.72 80 ALA A N 1
ATOM 610 C CA . ALA A 1 80 ? 5.187 -16.613 -9.384 1.00 48.72 80 ALA A CA 1
ATOM 611 C C . ALA A 1 80 ? 6.590 -16.571 -8.728 1.00 48.72 80 ALA A C 1
ATOM 613 O O . ALA A 1 80 ? 7.369 -15.676 -9.036 1.00 48.72 80 ALA A O 1
ATOM 614 N N . LEU A 1 81 ? 6.942 -17.502 -7.826 1.00 53.69 81 LEU A N 1
ATOM 615 C CA . LEU A 1 81 ? 8.237 -17.473 -7.108 1.00 53.69 81 LEU A CA 1
ATOM 616 C C . LEU A 1 81 ? 9.268 -18.516 -7.577 1.00 53.69 81 LEU A C 1
ATOM 618 O O . LEU A 1 81 ? 10.366 -18.584 -7.040 1.00 53.69 81 LEU A O 1
ATOM 622 N N . GLN A 1 82 ? 8.965 -19.309 -8.607 1.00 54.91 82 GLN A N 1
ATOM 623 C CA . GLN A 1 82 ? 9.793 -20.475 -8.940 1.00 54.91 82 GLN A CA 1
ATOM 624 C C . GLN A 1 82 ? 11.163 -20.125 -9.552 1.00 54.91 82 GLN A C 1
ATOM 626 O O . GLN A 1 82 ? 12.099 -20.906 -9.432 1.00 54.91 82 GLN A O 1
ATOM 631 N N . LYS A 1 83 ? 11.310 -18.954 -10.191 1.00 53.12 83 LYS A N 1
ATOM 632 C CA . LYS A 1 83 ? 12.578 -18.554 -10.837 1.00 53.12 83 LYS A CA 1
ATOM 633 C C . LYS A 1 83 ? 13.510 -17.740 -9.936 1.00 53.12 83 LYS A C 1
ATOM 635 O O . LYS A 1 83 ? 14.720 -17.847 -10.085 1.00 53.12 83 LYS A O 1
ATOM 640 N N . ALA A 1 84 ? 12.963 -16.953 -9.008 1.00 54.81 84 ALA A N 1
ATOM 641 C CA . ALA A 1 84 ? 13.762 -16.183 -8.050 1.00 54.81 84 ALA A CA 1
ATOM 642 C C . ALA A 1 84 ? 14.342 -17.073 -6.938 1.00 54.81 84 ALA A C 1
ATOM 644 O O . ALA A 1 84 ? 15.419 -16.796 -6.419 1.00 54.81 84 ALA A O 1
ATOM 645 N N . CYS A 1 85 ? 13.664 -18.179 -6.624 1.00 57.91 85 CYS A N 1
ATOM 646 C CA . CYS A 1 85 ? 14.091 -19.143 -5.620 1.00 57.91 85 CYS A CA 1
ATOM 647 C C . CYS A 1 85 ? 14.763 -20.365 -6.286 1.00 57.91 85 CYS A C 1
ATOM 649 O O . CYS A 1 85 ? 14.390 -21.509 -6.047 1.00 57.91 85 CYS A O 1
ATOM 651 N N . ALA A 1 86 ? 15.762 -20.146 -7.149 1.00 60.34 86 ALA A N 1
ATOM 652 C CA . ALA A 1 86 ? 16.451 -21.233 -7.865 1.00 60.34 86 ALA A CA 1
ATOM 653 C C . ALA A 1 86 ? 17.136 -22.261 -6.931 1.00 60.34 86 ALA A C 1
ATOM 655 O O . ALA A 1 86 ? 17.397 -23.385 -7.347 1.00 60.34 86 ALA A O 1
ATOM 656 N N . LYS A 1 87 ? 17.382 -21.884 -5.667 1.00 63.97 87 LYS A N 1
ATOM 657 C CA . LYS A 1 87 ? 17.900 -22.747 -4.593 1.00 63.97 87 LYS A CA 1
ATOM 658 C C . LYS A 1 87 ? 16.903 -22.982 -3.452 1.00 63.97 87 LYS A C 1
ATOM 660 O O . LYS A 1 87 ? 17.312 -23.371 -2.367 1.00 63.97 87 LYS A O 1
ATOM 665 N N . TYR A 1 88 ? 15.603 -22.770 -3.671 1.00 65.12 88 TYR A N 1
ATOM 666 C CA . TYR A 1 88 ? 14.603 -22.921 -2.598 1.00 65.12 88 TYR A CA 1
ATOM 667 C C . TYR A 1 88 ? 14.583 -24.326 -1.975 1.00 65.12 88 TYR A C 1
ATOM 669 O O . TYR A 1 88 ? 14.122 -24.504 -0.856 1.00 65.12 88 TYR A O 1
ATOM 677 N N . VAL A 1 89 ? 15.071 -25.322 -2.722 1.00 64.88 89 VAL A N 1
ATOM 678 C CA . VAL A 1 89 ? 15.189 -26.716 -2.279 1.00 64.88 89 VAL A CA 1
ATOM 679 C C . VAL A 1 89 ? 16.276 -26.885 -1.204 1.00 64.88 89 VAL A C 1
ATOM 681 O O . VAL A 1 89 ? 16.205 -27.822 -0.417 1.00 64.88 89 VAL A O 1
ATOM 684 N N . GLU A 1 90 ? 17.263 -25.987 -1.157 1.00 72.69 90 GLU A N 1
ATOM 685 C CA . GLU A 1 90 ? 18.363 -25.987 -0.179 1.00 72.69 90 GLU A CA 1
ATOM 686 C C . GLU A 1 90 ? 18.130 -24.981 0.958 1.00 72.69 90 GLU A C 1
ATOM 688 O O . GLU A 1 90 ? 18.531 -25.234 2.091 1.00 72.69 90 GLU A O 1
ATOM 693 N N . ASP A 1 91 ? 17.480 -23.854 0.657 1.00 69.12 91 ASP A N 1
ATOM 694 C CA . ASP A 1 91 ? 17.139 -22.802 1.615 1.00 69.12 91 ASP A CA 1
ATOM 695 C C . ASP A 1 91 ? 15.773 -22.200 1.252 1.00 69.12 91 ASP A C 1
ATOM 697 O O . ASP A 1 91 ? 15.622 -21.443 0.286 1.00 69.12 91 ASP A O 1
ATOM 701 N N . ASP A 1 92 ? 14.758 -22.554 2.036 1.00 62.81 92 ASP A N 1
ATOM 702 C CA . ASP A 1 92 ? 13.381 -22.093 1.871 1.00 62.81 92 ASP A CA 1
ATOM 703 C C . ASP A 1 92 ? 13.166 -20.649 2.359 1.00 62.81 92 ASP A C 1
ATOM 705 O O . ASP A 1 92 ? 12.085 -20.083 2.170 1.00 62.81 92 ASP A O 1
ATOM 709 N N . THR A 1 93 ? 14.198 -20.017 2.925 1.00 67.62 93 THR A N 1
ATOM 710 C CA . THR A 1 93 ? 14.161 -18.634 3.414 1.00 67.62 93 THR A CA 1
ATOM 711 C C . THR A 1 93 ? 14.618 -17.607 2.376 1.00 67.62 93 THR A C 1
ATOM 713 O O . THR A 1 93 ? 14.545 -16.399 2.627 1.00 67.62 93 THR A O 1
ATOM 716 N N . ILE A 1 94 ? 15.032 -18.050 1.181 1.00 70.94 94 ILE A N 1
ATOM 717 C CA . ILE A 1 94 ? 15.483 -17.158 0.107 1.00 70.94 94 ILE A CA 1
ATOM 718 C C . ILE A 1 94 ? 14.348 -16.223 -0.324 1.00 70.94 94 ILE A C 1
ATOM 720 O O . ILE A 1 94 ? 13.338 -16.636 -0.900 1.00 70.94 94 ILE A O 1
ATOM 724 N N . ALA A 1 95 ? 14.577 -14.926 -0.134 1.00 74.19 95 ALA A N 1
ATOM 725 C CA . ALA A 1 95 ? 13.707 -13.860 -0.599 1.00 74.19 95 ALA A CA 1
ATOM 726 C C . ALA A 1 95 ? 14.500 -12.831 -1.414 1.00 74.19 95 ALA A C 1
ATOM 728 O O . ALA A 1 95 ? 15.690 -12.614 -1.196 1.00 74.19 95 ALA A O 1
ATOM 729 N N . THR A 1 96 ? 13.816 -12.165 -2.339 1.00 75.56 96 THR A N 1
ATOM 730 C CA . THR A 1 96 ? 14.349 -11.015 -3.076 1.00 75.56 96 THR A CA 1
ATOM 731 C C . THR A 1 96 ? 13.387 -9.837 -2.952 1.00 75.56 96 THR A C 1
ATOM 733 O O . THR A 1 96 ? 12.194 -10.017 -2.691 1.00 75.56 96 THR A O 1
ATOM 736 N N . PHE A 1 97 ? 13.900 -8.620 -3.109 1.00 81.19 97 PHE A N 1
ATOM 737 C CA . PHE A 1 97 ? 13.087 -7.413 -3.050 1.00 81.19 97 PHE A CA 1
ATOM 738 C C . PHE A 1 97 ? 12.369 -7.186 -4.384 1.00 81.19 97 PHE A C 1
ATOM 740 O O . PHE A 1 97 ? 12.986 -7.217 -5.445 1.00 81.19 97 PHE A O 1
ATOM 747 N N . ASN A 1 98 ? 11.066 -6.894 -4.323 1.00 83.31 98 ASN A N 1
ATOM 748 C CA . ASN A 1 98 ? 10.276 -6.536 -5.511 1.00 83.31 98 ASN A CA 1
ATOM 749 C C . ASN A 1 98 ? 10.707 -5.189 -6.126 1.00 83.31 98 ASN A C 1
ATOM 751 O O . ASN A 1 98 ? 10.437 -4.934 -7.296 1.00 83.31 98 ASN A O 1
ATOM 755 N N . ASP A 1 99 ? 11.369 -4.336 -5.341 1.00 85.06 99 ASP A N 1
ATOM 756 C CA . ASP A 1 99 ? 12.072 -3.144 -5.808 1.00 85.06 99 ASP A CA 1
ATOM 757 C C . ASP A 1 99 ? 13.549 -3.266 -5.425 1.00 85.06 99 ASP A C 1
ATOM 759 O O . ASP A 1 99 ? 13.918 -3.156 -4.255 1.00 85.06 99 ASP A O 1
ATOM 763 N N . VAL A 1 100 ? 14.384 -3.521 -6.429 1.00 79.44 100 VAL A N 1
ATOM 764 C CA . VAL A 1 100 ? 15.831 -3.699 -6.270 1.00 79.44 100 VAL A CA 1
ATOM 765 C C . VAL A 1 100 ? 16.587 -2.380 -6.101 1.00 79.44 100 VAL A C 1
ATOM 767 O O . VAL A 1 100 ? 17.705 -2.390 -5.595 1.00 79.44 100 VAL A O 1
ATOM 770 N N . MET A 1 101 ? 16.009 -1.248 -6.520 1.00 86.12 101 MET A N 1
ATOM 771 C CA . MET A 1 101 ? 16.697 0.049 -6.502 1.00 86.12 101 MET A CA 1
ATOM 772 C C . MET A 1 101 ? 16.568 0.744 -5.155 1.00 86.12 101 MET A C 1
ATOM 774 O O . MET A 1 101 ? 17.525 1.352 -4.678 1.00 86.12 101 MET A O 1
ATOM 778 N N . THR A 1 102 ? 15.392 0.658 -4.541 1.00 88.00 102 THR A N 1
ATOM 779 C CA . THR A 1 102 ? 15.114 1.283 -3.245 1.00 88.00 102 THR A CA 1
ATOM 780 C C . THR A 1 102 ? 14.443 0.309 -2.272 1.00 88.00 102 THR A C 1
ATOM 782 O O . THR A 1 102 ? 13.310 0.542 -1.839 1.00 88.00 102 THR A O 1
ATOM 785 N N . PRO A 1 103 ? 15.134 -0.781 -1.868 1.00 85.25 103 PRO A N 1
ATOM 786 C CA . PRO A 1 103 ? 14.593 -1.730 -0.902 1.00 85.25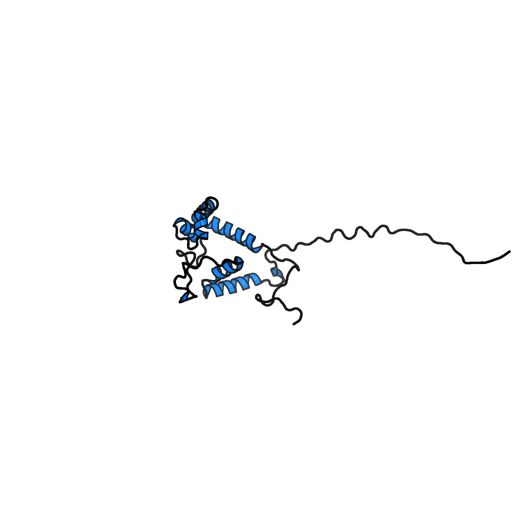 103 PRO A CA 1
ATOM 787 C C . PRO A 1 103 ? 14.164 -1.041 0.398 1.00 85.25 103 PRO A C 1
ATOM 789 O O . PRO A 1 103 ? 14.908 -0.253 0.980 1.00 85.25 103 PRO A O 1
ATOM 792 N N . GLY A 1 104 ? 12.953 -1.344 0.867 1.00 85.88 104 GLY A N 1
ATOM 793 C CA . GLY A 1 104 ? 12.432 -0.822 2.135 1.00 85.88 104 GLY A CA 1
ATOM 794 C C . GLY A 1 104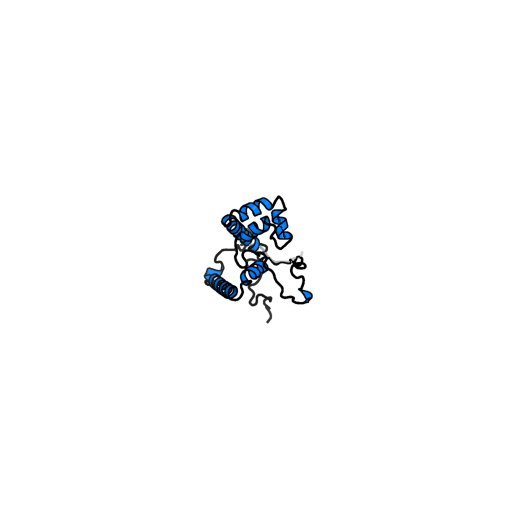 ? 11.934 0.626 2.094 1.00 85.88 104 GLY A C 1
ATOM 795 O O . GLY A 1 104 ? 11.454 1.119 3.116 1.00 85.88 104 GLY A O 1
ATOM 796 N N . LYS A 1 105 ? 11.983 1.300 0.939 1.00 91.69 105 LYS A N 1
ATOM 797 C CA . LYS A 1 105 ? 11.409 2.634 0.759 1.00 91.69 105 LYS A CA 1
ATOM 798 C C . LYS A 1 105 ? 10.142 2.558 -0.085 1.00 91.69 105 LYS A C 1
ATOM 800 O O . LYS A 1 105 ? 10.113 1.940 -1.140 1.00 91.69 105 LYS A O 1
ATOM 805 N N . PHE A 1 106 ? 9.082 3.198 0.397 1.00 94.88 106 PHE A N 1
ATOM 806 C CA . PHE A 1 106 ? 7.840 3.318 -0.355 1.00 94.88 106 PHE A CA 1
ATOM 807 C C . PHE A 1 106 ? 7.890 4.586 -1.207 1.00 94.88 106 PHE A C 1
ATOM 809 O O . PHE A 1 106 ? 7.684 5.687 -0.697 1.00 94.88 106 PHE A O 1
ATOM 816 N N . ASP A 1 107 ? 8.214 4.443 -2.488 1.00 96.00 107 ASP A N 1
ATOM 817 C CA . ASP A 1 107 ? 8.336 5.549 -3.434 1.00 96.00 107 ASP A CA 1
ATOM 818 C C . ASP A 1 107 ? 7.944 5.122 -4.860 1.00 96.00 107 ASP A C 1
ATOM 820 O O . ASP A 1 107 ? 7.460 4.011 -5.091 1.00 96.00 107 ASP A O 1
ATOM 824 N N . ASN A 1 108 ? 8.056 6.033 -5.827 1.00 96.38 108 ASN A N 1
ATOM 825 C CA . ASN A 1 108 ? 7.692 5.739 -7.212 1.00 96.38 108 ASN A CA 1
ATOM 826 C C . ASN A 1 108 ? 8.808 5.052 -8.024 1.00 96.38 108 ASN A C 1
ATOM 828 O O . ASN A 1 108 ? 8.625 4.849 -9.231 1.00 96.38 108 ASN A O 1
ATOM 832 N N . MET A 1 109 ? 9.932 4.678 -7.399 1.00 96.12 109 MET A N 1
ATOM 833 C CA . MET A 1 109 ? 11.034 3.995 -8.077 1.00 96.12 109 MET A CA 1
ATOM 834 C C . MET A 1 109 ? 10.584 2.660 -8.664 1.00 96.12 109 MET A C 1
ATOM 836 O O . MET A 1 109 ? 11.009 2.312 -9.764 1.00 96.12 109 MET A O 1
ATOM 840 N N . TYR A 1 110 ? 9.616 1.994 -8.026 1.00 95.38 110 TYR A N 1
ATOM 841 C CA . TYR A 1 110 ? 8.899 0.851 -8.593 1.00 95.38 110 TYR A CA 1
ATOM 842 C C . TYR A 1 110 ? 8.479 1.092 -10.056 1.00 95.38 110 TYR A C 1
ATOM 844 O O . TYR A 1 110 ? 8.871 0.334 -10.939 1.00 95.38 110 TYR A O 1
ATOM 852 N N . TYR A 1 111 ? 7.772 2.188 -10.360 1.00 96.50 111 TYR A N 1
ATOM 853 C CA . TYR A 1 111 ? 7.301 2.477 -11.725 1.00 96.50 111 TYR A CA 1
ATOM 854 C C . TYR A 1 111 ? 8.428 2.882 -12.679 1.00 96.50 111 TYR A C 1
ATOM 856 O O . TYR A 1 111 ? 8.366 2.578 -13.873 1.00 96.50 111 TYR A O 1
ATOM 864 N N . LEU A 1 112 ? 9.474 3.543 -12.172 1.00 95.12 112 LEU A N 1
ATOM 865 C CA . LEU A 1 112 ? 10.678 3.837 -12.955 1.00 95.12 112 LEU A CA 1
ATOM 866 C C . LEU A 1 112 ? 11.401 2.546 -13.363 1.00 95.12 112 LEU A C 1
ATOM 868 O O . LEU A 1 112 ? 11.848 2.428 -14.505 1.00 95.12 112 LEU A O 1
ATOM 872 N N . ASN A 1 113 ? 11.457 1.563 -12.467 1.00 93.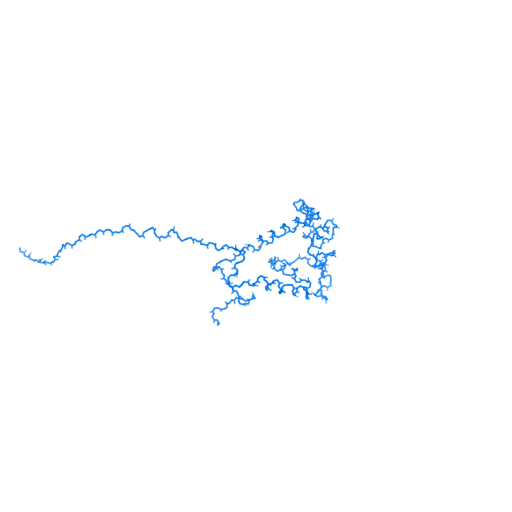44 113 ASN A N 1
ATOM 873 C CA . ASN A 1 113 ? 12.069 0.261 -12.711 1.00 93.44 113 ASN A CA 1
ATOM 874 C C . ASN A 1 113 ? 11.293 -0.554 -13.745 1.00 93.44 113 ASN A C 1
ATOM 876 O O . ASN A 1 113 ? 11.915 -1.145 -14.628 1.00 93.44 113 ASN A O 1
ATOM 880 N N . LEU A 1 114 ? 9.954 -0.508 -13.733 1.00 94.19 114 LEU A N 1
ATOM 881 C CA . LEU A 1 114 ? 9.143 -1.171 -14.766 1.00 94.19 114 LEU A CA 1
ATOM 882 C C . LEU A 1 114 ? 9.495 -0.679 -16.170 1.00 94.19 114 LEU A C 1
ATOM 884 O O . LEU A 1 114 ? 9.655 -1.475 -17.092 1.00 94.19 114 LEU A O 1
ATOM 888 N N . LYS A 1 115 ? 9.687 0.635 -16.331 1.00 93.31 115 LYS A N 1
ATOM 889 C CA . LYS A 1 115 ? 10.071 1.238 -17.616 1.00 93.31 115 LYS A CA 1
ATOM 890 C C . LYS A 1 115 ? 11.475 0.842 -18.076 1.00 93.31 115 LYS A C 1
ATOM 892 O O . LYS A 1 115 ? 11.758 0.930 -19.266 1.00 93.31 115 LYS A O 1
ATOM 897 N N . ARG A 1 116 ? 12.338 0.415 -17.152 1.00 92.56 116 ARG A N 1
ATOM 898 C CA . ARG A 1 116 ? 13.707 -0.053 -17.417 1.00 92.56 116 ARG A CA 1
ATOM 899 C C . ARG A 1 116 ? 13.795 -1.572 -17.610 1.00 92.56 116 ARG A C 1
ATOM 901 O O . ARG A 1 116 ? 14.893 -2.075 -17.806 1.00 92.56 116 ARG A O 1
ATOM 908 N N . GLY A 1 117 ? 12.671 -2.294 -17.545 1.00 89.00 117 GLY A N 1
ATOM 909 C CA . GLY A 1 117 ? 12.658 -3.760 -17.609 1.00 89.00 117 GLY A CA 1
ATOM 910 C C . GLY A 1 117 ? 13.215 -4.429 -16.348 1.00 89.00 117 GLY A C 1
ATOM 911 O O . GLY A 1 117 ? 13.699 -5.553 -16.413 1.00 89.00 117 GLY A O 1
ATOM 912 N N . LEU A 1 118 ? 13.180 -3.723 -15.214 1.00 87.12 118 LEU A N 1
ATOM 913 C CA . LEU A 1 118 ? 13.677 -4.189 -13.916 1.00 87.12 118 LEU A CA 1
ATOM 914 C C . LEU A 1 118 ? 12.540 -4.647 -12.985 1.00 87.12 118 LEU A C 1
ATOM 916 O O . LEU A 1 118 ? 12.731 -4.721 -11.774 1.00 87.12 118 LEU A O 1
ATOM 920 N N . GLY A 1 119 ? 11.342 -4.905 -13.520 1.00 86.06 119 GLY A N 1
ATOM 921 C CA . GLY A 1 119 ? 10.266 -5.511 -12.735 1.00 86.06 119 GLY A CA 1
ATOM 922 C C . GLY A 1 119 ? 10.655 -6.928 -12.313 1.00 86.06 119 GLY A C 1
ATOM 923 O O . GLY A 1 119 ? 11.357 -7.622 -13.042 1.00 86.06 119 GLY A O 1
ATOM 924 N N . LEU A 1 120 ? 10.217 -7.391 -11.147 1.00 86.25 120 LEU A N 1
ATOM 925 C CA . LEU A 1 120 ? 10.539 -8.755 -10.727 1.00 86.25 120 LEU A CA 1
ATOM 926 C C . LEU A 1 120 ? 9.511 -9.762 -11.255 1.00 86.25 120 LEU A C 1
ATOM 928 O O . LEU A 1 120 ? 9.875 -10.838 -11.732 1.00 86.25 120 LEU A O 1
ATOM 932 N N . LEU A 1 121 ? 8.222 -9.424 -11.179 1.00 87.62 121 LEU A N 1
ATOM 933 C CA . LEU A 1 121 ? 7.138 -10.335 -11.532 1.00 87.62 121 LEU A CA 1
ATOM 934 C C . LEU A 1 121 ? 6.662 -10.111 -12.971 1.00 87.62 121 LEU A C 1
ATOM 936 O O . LEU A 1 121 ? 6.735 -9.014 -13.532 1.00 87.62 121 LEU A O 1
ATOM 940 N N . THR A 1 122 ? 6.099 -11.154 -13.581 1.00 86.81 122 THR A N 1
ATOM 941 C CA . THR A 1 122 ? 5.438 -11.028 -14.890 1.00 86.81 122 THR A CA 1
ATOM 942 C C . THR A 1 122 ? 4.236 -10.086 -14.816 1.00 86.81 122 THR A C 1
ATOM 944 O O . THR A 1 122 ? 4.009 -9.312 -15.743 1.00 86.81 122 THR A O 1
ATOM 947 N N . SER A 1 123 ? 3.505 -10.098 -13.697 1.00 90.75 123 SER A N 1
ATOM 948 C CA . SER A 1 123 ? 2.404 -9.165 -13.440 1.00 90.75 123 SER A CA 1
ATOM 949 C C . SER A 1 123 ? 2.864 -7.708 -13.409 1.00 90.75 123 SER A C 1
ATOM 951 O O . SER A 1 123 ? 2.131 -6.842 -13.874 1.00 90.75 123 SER A O 1
ATOM 953 N N . ASP A 1 124 ? 4.078 -7.437 -12.923 1.00 91.81 124 ASP A N 1
ATOM 954 C CA . ASP A 1 124 ? 4.642 -6.085 -12.889 1.00 91.81 124 ASP A CA 1
ATOM 955 C C . ASP A 1 124 ? 4.946 -5.590 -14.308 1.00 91.81 124 ASP A C 1
ATOM 957 O O . ASP A 1 124 ? 4.534 -4.504 -14.713 1.00 91.81 124 ASP A O 1
ATOM 961 N N . HIS A 1 125 ? 5.612 -6.422 -15.112 1.00 90.25 125 HIS A N 1
ATOM 962 C CA . HIS A 1 125 ? 5.915 -6.097 -16.506 1.00 90.25 125 HIS A CA 1
ATOM 963 C C . HIS A 1 125 ? 4.661 -5.959 -17.376 1.00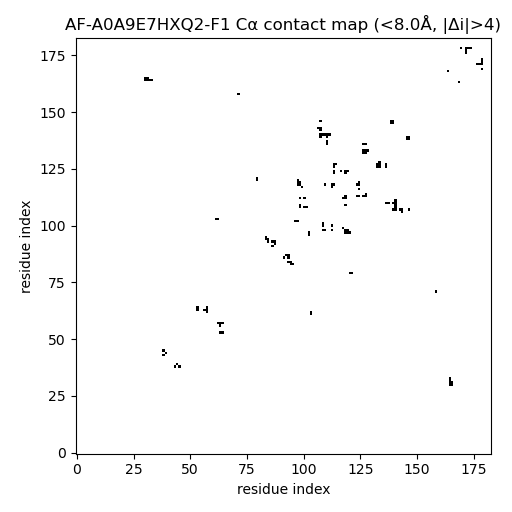 90.25 125 HIS A C 1
ATOM 965 O O . HIS A 1 125 ? 4.633 -5.140 -18.297 1.00 90.25 125 HIS A O 1
ATOM 971 N N . ALA A 1 126 ? 3.600 -6.709 -17.072 1.00 93.56 126 ALA A N 1
ATOM 972 C CA . ALA A 1 126 ? 2.326 -6.570 -17.766 1.00 93.56 126 ALA A CA 1
ATOM 973 C C . ALA A 1 126 ? 1.752 -5.147 -17.639 1.00 93.56 126 ALA A C 1
ATOM 975 O O . ALA A 1 126 ? 1.126 -4.669 -18.583 1.00 93.56 126 ALA A O 1
ATOM 976 N N . LEU A 1 127 ? 2.024 -4.429 -16.538 1.00 95.75 127 LEU A N 1
ATOM 977 C CA . LEU A 1 127 ? 1.539 -3.058 -16.342 1.00 95.75 127 LEU A CA 1
ATOM 978 C C . LEU A 1 127 ? 2.105 -2.074 -17.370 1.00 95.75 127 LEU A C 1
ATOM 980 O O . LEU A 1 127 ? 1.389 -1.172 -17.809 1.00 95.75 127 LEU A O 1
ATOM 984 N N . VAL A 1 128 ? 3.378 -2.225 -17.748 1.00 94.75 128 VAL A N 1
ATOM 985 C CA . VAL A 1 128 ? 4.014 -1.355 -18.750 1.00 94.75 128 VAL A CA 1
ATOM 986 C C . VAL A 1 128 ? 3.741 -1.832 -20.178 1.00 94.75 128 VAL A C 1
ATOM 988 O O . VAL A 1 128 ? 3.701 -1.010 -21.093 1.00 94.75 128 VAL A O 1
ATOM 991 N N . ALA A 1 129 ? 3.524 -3.136 -20.373 1.00 94.31 129 ALA A N 1
ATOM 992 C CA . ALA A 1 129 ? 3.235 -3.720 -21.679 1.00 94.31 129 ALA A CA 1
ATOM 993 C C . ALA A 1 129 ? 1.781 -3.492 -22.138 1.00 94.31 129 ALA A C 1
ATOM 995 O O . ALA A 1 129 ? 1.537 -3.273 -23.326 1.00 94.31 129 ALA A O 1
ATOM 996 N N . ASP A 1 130 ? 0.808 -3.529 -21.222 1.00 96.75 130 ASP A N 1
ATOM 997 C CA . ASP A 1 130 ? -0.608 -3.340 -21.545 1.00 96.75 130 ASP A CA 1
ATOM 998 C C . ASP A 1 130 ? -0.924 -1.854 -21.792 1.00 96.75 130 ASP A C 1
ATOM 1000 O O . ASP A 1 130 ? -0.650 -0.970 -20.974 1.00 96.75 130 ASP A O 1
ATOM 1004 N N . ARG A 1 131 ? -1.550 -1.570 -22.942 1.00 97.38 131 ARG A N 1
ATOM 1005 C CA . ARG A 1 131 ? -1.901 -0.208 -23.376 1.00 97.38 131 ARG A CA 1
ATOM 1006 C C . ARG A 1 131 ? -2.829 0.523 -22.403 1.00 97.38 131 ARG A C 1
ATOM 1008 O O . ARG A 1 131 ? -2.805 1.749 -22.367 1.00 97.38 131 ARG A O 1
ATOM 1015 N N . ARG A 1 132 ? -3.651 -0.196 -21.636 1.00 97.75 132 ARG A N 1
ATOM 1016 C CA . ARG A 1 132 ? -4.629 0.374 -20.696 1.00 97.75 132 ARG A CA 1
ATOM 1017 C C . ARG A 1 132 ? -3.966 0.865 -19.414 1.00 97.75 132 ARG A C 1
ATOM 1019 O O . ARG A 1 132 ? -4.409 1.856 -18.844 1.00 97.75 132 ARG A O 1
ATOM 1026 N N . THR A 1 133 ? -2.917 0.186 -18.959 1.00 97.69 133 THR A N 1
ATOM 1027 C CA . THR A 1 133 ? -2.213 0.505 -17.707 1.00 97.69 133 THR A CA 1
ATOM 1028 C C . THR A 1 133 ? -0.965 1.346 -17.935 1.00 97.69 133 THR A C 1
ATOM 1030 O O . THR A 1 133 ? -0.590 2.119 -17.053 1.00 97.69 133 THR A O 1
ATOM 1033 N N . LYS A 1 134 ? -0.361 1.278 -19.127 1.00 97.38 134 LYS A N 1
ATOM 1034 C CA . LYS A 1 134 ? 0.847 2.032 -19.473 1.00 97.38 134 LYS A CA 1
ATOM 1035 C C . LYS A 1 134 ? 0.762 3.544 -19.176 1.00 97.38 134 LYS A C 1
ATOM 1037 O O . LYS A 1 134 ? 1.713 4.053 -18.583 1.00 97.38 134 LYS A O 1
ATOM 1042 N N . PRO A 1 135 ? -0.335 4.269 -19.482 1.00 98.25 135 PRO A N 1
ATOM 1043 C CA . PRO A 1 135 ? -0.437 5.691 -19.144 1.00 98.25 135 PRO A CA 1
ATOM 1044 C C . PRO A 1 135 ? -0.352 5.977 -17.638 1.00 98.25 135 PRO A C 1
ATOM 1046 O O . PRO A 1 135 ? 0.210 6.994 -17.238 1.00 98.25 135 PRO A O 1
ATOM 1049 N N . LEU A 1 136 ? -0.867 5.076 -16.793 1.00 98.00 136 LEU A N 1
ATOM 1050 C CA . LEU A 1 136 ? -0.759 5.200 -15.336 1.00 98.00 136 LEU A CA 1
ATOM 1051 C C . LEU A 1 136 ? 0.672 4.939 -14.863 1.00 98.00 136 LEU A C 1
ATOM 1053 O O . LEU A 1 136 ? 1.175 5.678 -14.022 1.00 98.00 136 LEU A O 1
ATOM 1057 N N . VAL A 1 137 ? 1.352 3.940 -15.437 1.00 97.81 137 VAL A N 1
ATOM 1058 C CA . VAL A 1 137 ? 2.775 3.683 -15.157 1.00 97.81 137 VAL A CA 1
ATOM 1059 C C . VAL A 1 137 ? 3.620 4.906 -15.514 1.00 97.81 137 VAL A C 1
ATOM 1061 O O . VAL A 1 137 ? 4.456 5.328 -14.717 1.00 97.81 137 VAL A O 1
ATOM 1064 N N . ASP A 1 138 ? 3.380 5.513 -16.679 1.00 98.00 138 ASP A N 1
ATOM 1065 C CA . ASP A 1 138 ? 4.090 6.718 -17.111 1.00 98.00 138 ASP A CA 1
ATOM 1066 C C . ASP A 1 138 ? 3.810 7.915 -16.187 1.00 98.00 138 ASP A C 1
ATOM 1068 O O . ASP A 1 138 ? 4.749 8.616 -15.802 1.00 98.00 138 ASP A O 1
ATOM 1072 N N . LEU A 1 139 ? 2.554 8.107 -15.767 1.00 98.31 139 LEU A N 1
ATOM 1073 C CA . LEU A 1 139 ? 2.170 9.140 -14.803 1.00 98.31 139 LEU A CA 1
ATOM 1074 C C . LEU A 1 139 ? 2.883 8.958 -13.459 1.00 98.31 139 LEU A C 1
ATOM 1076 O O . LEU A 1 139 ? 3.461 9.908 -12.937 1.00 98.31 139 LEU A O 1
ATOM 1080 N N . TYR A 1 140 ? 2.845 7.757 -12.887 1.00 98.44 140 TYR A N 1
ATOM 1081 C CA . TYR A 1 140 ? 3.405 7.496 -11.563 1.00 98.44 140 TYR A CA 1
ATOM 1082 C C . TYR A 1 140 ? 4.933 7.536 -11.559 1.00 98.44 140 TYR A C 1
ATOM 1084 O O . TYR A 1 140 ? 5.525 8.076 -10.624 1.00 98.44 140 TYR A O 1
ATOM 1092 N N . ALA A 1 141 ? 5.577 7.065 -12.629 1.00 97.56 141 ALA A N 1
ATOM 1093 C CA . ALA A 1 141 ? 7.019 7.208 -12.809 1.00 97.56 141 ALA A CA 1
ATOM 1094 C C . ALA A 1 141 ? 7.454 8.684 -12.870 1.00 97.56 141 ALA A C 1
ATOM 1096 O O . ALA A 1 141 ? 8.498 9.037 -12.328 1.00 97.56 141 ALA A O 1
ATOM 1097 N N . ALA A 1 142 ? 6.653 9.555 -13.494 1.00 98.12 142 ALA A N 1
ATOM 1098 C CA . ALA A 1 142 ? 6.941 10.986 -13.591 1.00 98.12 142 ALA A CA 1
ATOM 1099 C C . ALA A 1 142 ? 6.515 11.791 -12.349 1.00 98.12 142 ALA A C 1
ATOM 1101 O O . ALA A 1 142 ? 7.059 12.864 -12.097 1.00 98.12 142 ALA A O 1
ATOM 1102 N N . ASN A 1 143 ? 5.530 11.311 -11.583 1.00 98.31 143 ASN A N 1
ATOM 1103 C CA . ASN A 1 143 ? 4.904 12.074 -10.507 1.00 98.31 143 ASN A CA 1
ATOM 1104 C C . ASN A 1 143 ? 4.587 11.199 -9.283 1.00 98.31 143 ASN A C 1
ATOM 1106 O O . ASN A 1 143 ? 3.525 10.576 -9.185 1.00 98.31 143 ASN A O 1
ATOM 1110 N N . GLN A 1 144 ? 5.485 11.232 -8.296 1.00 97.75 144 GLN A N 1
ATOM 1111 C CA . GLN A 1 144 ? 5.307 10.521 -7.028 1.00 97.75 144 GLN A CA 1
ATOM 1112 C C . GLN A 1 144 ? 4.066 10.978 -6.249 1.00 97.75 144 GLN A C 1
ATOM 1114 O O . GLN A 1 144 ? 3.387 10.156 -5.637 1.00 97.75 144 GLN A O 1
ATOM 1119 N N . SER A 1 145 ? 3.724 12.267 -6.286 1.00 98.38 145 SER A N 1
ATOM 1120 C CA . SER A 1 145 ? 2.537 12.782 -5.593 1.00 98.38 145 SER A CA 1
ATOM 1121 C C . SER A 1 145 ? 1.246 12.222 -6.190 1.00 98.38 145 SER A C 1
ATOM 1123 O O . SER A 1 145 ? 0.307 11.914 -5.454 1.00 98.38 145 SER A O 1
ATOM 1125 N N . ALA A 1 146 ? 1.193 12.049 -7.516 1.00 98.31 146 ALA A N 1
ATOM 1126 C CA . ALA A 1 146 ? 0.078 11.380 -8.178 1.00 98.31 146 ALA A CA 1
ATOM 1127 C C . ALA A 1 146 ? -0.019 9.912 -7.746 1.00 98.31 146 ALA A C 1
ATOM 1129 O O . ALA A 1 146 ? -1.102 9.469 -7.366 1.00 98.31 146 ALA A O 1
ATOM 1130 N N . PHE A 1 147 ? 1.116 9.206 -7.710 1.00 98.25 147 PHE A N 1
ATOM 1131 C CA . PHE A 1 147 ? 1.176 7.836 -7.206 1.00 98.25 147 PHE A CA 1
ATOM 1132 C C . PHE A 1 147 ? 0.643 7.728 -5.774 1.00 98.25 147 PHE A C 1
ATOM 1134 O O . PHE A 1 147 ? -0.285 6.963 -5.529 1.00 98.25 147 PHE A O 1
ATOM 1141 N N . PHE A 1 148 ? 1.161 8.512 -4.828 1.00 98.12 148 PHE A N 1
ATOM 1142 C CA . PHE A 1 148 ? 0.754 8.416 -3.423 1.00 98.12 148 PHE A CA 1
ATOM 1143 C C . PHE A 1 148 ? -0.722 8.762 -3.211 1.00 98.12 148 PHE A C 1
ATOM 1145 O O . PHE A 1 148 ? -1.423 8.091 -2.445 1.00 98.12 148 PHE A O 1
ATOM 1152 N N . ARG A 1 149 ? -1.228 9.776 -3.921 1.00 98.19 149 ARG A N 1
ATOM 1153 C CA . ARG A 1 149 ? -2.648 10.131 -3.880 1.00 98.19 149 ARG A CA 1
ATOM 1154 C C . ARG A 1 149 ? -3.516 8.966 -4.347 1.00 98.19 149 ARG A C 1
ATOM 1156 O O . ARG A 1 149 ? -4.470 8.612 -3.656 1.00 98.19 149 ARG A O 1
ATOM 1163 N N . ASP A 1 150 ? -3.203 8.372 -5.489 1.00 98.25 150 ASP A N 1
ATOM 1164 C CA . ASP A 1 150 ? -4.058 7.341 -6.072 1.00 98.25 150 ASP A CA 1
ATOM 1165 C C . ASP A 1 150 ? -3.890 5.996 -5.345 1.00 98.25 150 ASP A C 1
ATOM 1167 O O . ASP A 1 150 ? -4.880 5.296 -5.127 1.00 98.25 150 ASP A O 1
ATOM 1171 N N . PHE A 1 151 ? -2.691 5.706 -4.826 1.00 97.12 151 PHE A N 1
ATOM 1172 C CA . PHE A 1 151 ? -2.426 4.585 -3.922 1.00 97.12 151 PHE A CA 1
ATOM 1173 C C . PHE A 1 151 ? -3.285 4.660 -2.656 1.00 97.12 151 PHE A C 1
ATOM 1175 O O . PHE A 1 151 ? -4.007 3.714 -2.352 1.00 97.12 151 PHE A O 1
ATOM 1182 N N . SER A 1 152 ? -3.286 5.794 -1.944 1.00 96.00 152 SER A N 1
ATOM 1183 C CA . SER A 1 152 ? -4.095 5.942 -0.722 1.00 96.00 152 SER A CA 1
ATOM 1184 C C . SER A 1 152 ? -5.595 5.763 -0.991 1.00 96.00 152 SER A C 1
ATOM 1186 O O . SER A 1 152 ? -6.290 5.089 -0.232 1.00 96.00 152 SER A O 1
ATOM 1188 N N . ARG A 1 153 ? -6.101 6.284 -2.116 1.00 96.31 153 ARG A N 1
ATOM 1189 C CA . ARG A 1 153 ? -7.499 6.094 -2.533 1.00 96.31 153 ARG A CA 1
ATOM 1190 C C . ARG A 1 153 ? -7.810 4.638 -2.865 1.00 96.31 153 ARG A C 1
ATOM 1192 O O . ARG A 1 153 ? -8.883 4.160 -2.503 1.00 96.31 153 ARG A O 1
ATOM 1199 N N . ALA A 1 154 ? -6.907 3.942 -3.552 1.00 94.56 154 ALA A N 1
ATOM 1200 C CA . ALA A 1 154 ? -7.060 2.525 -3.858 1.00 94.56 154 ALA A CA 1
ATOM 1201 C C . ALA A 1 154 ? -7.077 1.679 -2.576 1.00 94.56 154 ALA A C 1
ATOM 1203 O O . ALA A 1 154 ? -7.964 0.843 -2.420 1.00 94.56 154 ALA A O 1
ATOM 1204 N N . MET A 1 155 ? -6.185 1.970 -1.623 1.00 92.81 155 MET A N 1
ATOM 1205 C CA . MET A 1 155 ? -6.149 1.308 -0.316 1.00 92.81 155 MET A CA 1
ATOM 1206 C C . MET A 1 155 ? -7.428 1.507 0.487 1.00 92.81 155 MET A C 1
ATOM 1208 O O . MET A 1 155 ? -7.942 0.554 1.065 1.00 92.81 155 MET A O 1
ATOM 1212 N N . LEU A 1 156 ? -7.983 2.721 0.487 1.00 90.88 156 LEU A N 1
ATOM 1213 C CA . LEU A 1 156 ? -9.268 2.987 1.131 1.00 90.88 156 LEU A CA 1
ATOM 1214 C C . LEU A 1 156 ? -10.401 2.200 0.470 1.00 90.88 156 LEU A C 1
ATOM 1216 O O . LEU A 1 156 ? -11.211 1.604 1.168 1.00 90.88 156 LEU A O 1
ATOM 1220 N N . LYS A 1 157 ? -10.460 2.166 -0.866 1.00 90.31 157 LYS A N 1
ATOM 1221 C CA . LYS A 1 157 ? -11.484 1.391 -1.582 1.00 90.31 157 LYS A CA 1
ATOM 1222 C C . LYS A 1 157 ? -11.386 -0.099 -1.269 1.00 90.31 157 LYS A C 1
ATOM 1224 O O . LYS A 1 157 ? -12.409 -0.721 -1.004 1.00 90.31 157 LYS A O 1
ATOM 1229 N N . LEU A 1 158 ? -10.175 -0.649 -1.279 1.00 85.81 158 LEU A N 1
ATOM 1230 C CA . LEU A 1 158 ? -9.947 -2.055 -0.973 1.00 85.81 158 LEU A CA 1
ATOM 1231 C C . LEU A 1 158 ? -10.312 -2.386 0.478 1.00 85.81 158 LEU A C 1
ATOM 1233 O O . LEU A 1 158 ? -11.029 -3.350 0.715 1.00 85.81 158 LEU A O 1
ATOM 1237 N N . GLY A 1 159 ? -9.889 -1.559 1.438 1.00 84.12 159 GLY A N 1
ATOM 1238 C CA . GLY A 1 159 ? -10.173 -1.763 2.863 1.00 84.12 159 GLY A CA 1
ATOM 1239 C C . GLY A 1 159 ? -11.655 -1.660 3.241 1.00 84.12 159 GLY A C 1
ATOM 1240 O O . GLY A 1 159 ? -12.019 -1.982 4.368 1.00 84.12 159 GLY A O 1
ATOM 1241 N N . LEU A 1 160 ? -12.513 -1.214 2.320 1.00 86.25 160 LEU A N 1
ATOM 1242 C CA . LEU A 1 160 ? -13.966 -1.146 2.493 1.00 86.25 160 LEU A CA 1
ATOM 1243 C C . LEU A 1 160 ? -14.710 -2.318 1.836 1.00 86.25 160 LEU A C 1
ATOM 1245 O O . LEU A 1 160 ? -15.926 -2.433 2.004 1.00 86.25 160 LEU A O 1
ATOM 1249 N N . LEU A 1 161 ? -14.020 -3.186 1.094 1.00 84.25 161 LEU A N 1
ATOM 1250 C CA . LEU A 1 161 ? -14.646 -4.300 0.393 1.00 84.25 161 LEU A CA 1
ATOM 1251 C C . LEU A 1 161 ? -15.122 -5.369 1.389 1.00 84.25 161 LEU A C 1
ATOM 1253 O O . LEU A 1 161 ? -14.341 -5.883 2.182 1.00 84.25 161 LEU A O 1
ATOM 1257 N N . GLY A 1 162 ? -16.415 -5.708 1.351 1.00 81.75 162 GLY A N 1
ATOM 1258 C CA . GLY A 1 162 ? -16.977 -6.809 2.145 1.00 81.75 162 GLY A CA 1
ATOM 1259 C C . GLY A 1 162 ? -16.950 -6.609 3.667 1.00 81.75 162 GLY A C 1
ATOM 1260 O O . GLY A 1 162 ? -17.090 -7.582 4.410 1.00 81.75 162 GLY A O 1
ATOM 1261 N N . VAL A 1 163 ? -16.766 -5.376 4.153 1.00 86.12 163 VAL A N 1
ATOM 1262 C CA . VAL A 1 163 ? -16.675 -5.107 5.595 1.00 86.12 163 VAL A CA 1
ATOM 1263 C C . VAL A 1 163 ? -18.003 -5.394 6.297 1.00 86.12 163 VAL A C 1
ATOM 1265 O O . VAL A 1 163 ? -19.057 -4.889 5.914 1.00 86.12 163 VAL A O 1
ATOM 1268 N N . LYS A 1 164 ? -17.923 -6.156 7.391 1.00 87.94 164 LYS A N 1
ATOM 1269 C CA . LYS A 1 164 ? -19.029 -6.408 8.320 1.00 87.94 164 LYS A CA 1
ATOM 1270 C C . LYS A 1 164 ? -19.211 -5.214 9.247 1.00 87.94 164 LYS A C 1
ATOM 1272 O O . LYS A 1 164 ? -18.257 -4.779 9.890 1.00 87.94 164 LYS A O 1
ATOM 1277 N N . THR A 1 165 ? -20.435 -4.710 9.357 1.00 90.56 165 THR A N 1
ATOM 1278 C CA . THR A 1 165 ? -20.743 -3.562 10.218 1.00 90.56 165 THR A CA 1
ATOM 1279 C C . THR A 1 165 ? -21.876 -3.869 11.195 1.00 90.56 165 THR A C 1
ATOM 1281 O O . THR A 1 165 ? -22.627 -4.836 11.046 1.00 90.56 165 THR A O 1
ATOM 1284 N N . GLY A 1 166 ? -21.983 -3.068 12.258 1.00 87.69 166 GLY A N 1
ATOM 1285 C CA . GLY A 1 166 ? -22.992 -3.268 13.298 1.00 87.69 166 GLY A CA 1
ATOM 1286 C C . GLY A 1 166 ? -22.850 -4.636 13.972 1.00 87.69 166 GLY A C 1
ATOM 1287 O O . GLY A 1 166 ? -21.828 -4.921 14.586 1.00 87.69 166 GLY A O 1
ATOM 1288 N N . ARG A 1 167 ? -23.883 -5.479 13.859 1.00 88.50 167 ARG A N 1
ATOM 1289 C CA . ARG A 1 167 ? -23.935 -6.823 14.468 1.00 88.50 167 ARG A CA 1
ATOM 1290 C C . ARG A 1 167 ? -23.613 -7.962 13.489 1.00 88.50 167 ARG A C 1
ATOM 1292 O O . ARG A 1 167 ? -23.868 -9.117 13.799 1.00 88.50 167 ARG A O 1
ATOM 1299 N N . GLN A 1 168 ? -23.071 -7.661 12.308 1.00 87.44 168 GLN A N 1
ATOM 1300 C CA . GLN A 1 168 ? -22.794 -8.654 11.254 1.00 87.44 168 GLN A CA 1
ATOM 1301 C C . GLN A 1 168 ? -21.518 -9.492 11.501 1.00 87.44 168 GLN A C 1
ATOM 1303 O O . GLN A 1 168 ? -20.982 -10.106 10.580 1.00 87.44 168 GLN A O 1
ATOM 1308 N N . GLY A 1 169 ? -21.000 -9.511 12.730 1.00 89.38 169 GLY A N 1
ATOM 1309 C CA . GLY A 1 169 ? -19.773 -10.199 13.119 1.00 89.38 169 GLY A CA 1
ATOM 1310 C C . GLY A 1 169 ? -19.454 -9.983 14.598 1.00 89.38 169 GLY A C 1
ATOM 1311 O O . GLY A 1 169 ? -20.324 -9.595 15.375 1.00 89.38 169 GLY A O 1
ATOM 1312 N N . GLU A 1 170 ? -18.197 -10.205 14.972 1.00 91.56 170 GLU A N 1
ATOM 1313 C CA . GLU A 1 170 ? -17.712 -10.049 16.343 1.00 91.56 170 GLU A CA 1
ATOM 1314 C C . GLU A 1 170 ? -16.372 -9.312 16.399 1.00 91.56 170 GLU A C 1
ATOM 1316 O O . GLU A 1 170 ? -15.600 -9.313 15.438 1.00 91.56 170 GLU A O 1
ATOM 1321 N N . VAL A 1 171 ? -16.074 -8.726 17.559 1.00 92.94 171 VAL A N 1
ATOM 1322 C CA . VAL A 1 171 ? -14.721 -8.271 17.889 1.00 92.94 171 VAL A CA 1
ATOM 1323 C C . VAL A 1 171 ? -13.999 -9.436 18.559 1.00 92.94 171 VAL A C 1
ATOM 1325 O O . VAL A 1 171 ? -14.354 -9.847 19.665 1.00 92.94 171 VAL A O 1
ATOM 1328 N N . ARG A 1 172 ? -13.013 -10.010 17.869 1.00 92.81 172 ARG A N 1
ATOM 1329 C CA . ARG A 1 172 ? -12.259 -11.171 18.357 1.00 92.81 172 ARG A CA 1
ATOM 1330 C C . ARG A 1 172 ? -11.325 -10.793 19.502 1.00 92.81 172 ARG A C 1
ATOM 1332 O O . ARG A 1 172 ? -10.636 -9.777 19.433 1.00 92.81 172 ARG A O 1
ATOM 1339 N N . ARG A 1 173 ? -11.234 -11.658 20.514 1.00 93.62 173 ARG A N 1
ATOM 1340 C CA . ARG A 1 173 ? -10.225 -11.557 21.587 1.00 93.62 173 ARG A CA 1
ATOM 1341 C C . ARG A 1 173 ? -8.845 -12.033 21.129 1.00 93.62 173 ARG A C 1
ATOM 1343 O O . ARG A 1 173 ? -7.834 -11.552 21.629 1.00 93.62 173 ARG A O 1
ATOM 1350 N N . ARG A 1 174 ? -8.808 -12.975 20.181 1.00 91.56 174 ARG A N 1
ATOM 1351 C CA . ARG A 1 174 ? -7.597 -13.483 19.524 1.00 91.56 174 ARG A CA 1
ATOM 1352 C C . ARG A 1 174 ? -7.809 -13.446 18.019 1.00 91.56 174 ARG A C 1
ATOM 1354 O O . ARG A 1 174 ? -8.772 -14.013 17.528 1.00 91.56 174 ARG A O 1
ATOM 1361 N N . CYS A 1 175 ? -6.923 -12.792 17.272 1.00 89.88 175 CYS A N 1
ATOM 1362 C CA . CYS A 1 175 ? -7.144 -12.577 15.836 1.00 89.88 175 CYS A CA 1
ATOM 1363 C C . CYS A 1 175 ? -7.217 -13.881 15.016 1.00 89.88 175 CYS A C 1
ATOM 1365 O O . CYS A 1 175 ? -7.901 -13.899 13.990 1.00 89.88 175 CYS A O 1
ATOM 1367 N N . HIS A 1 176 ? -6.544 -14.944 15.476 1.00 85.19 176 HIS A N 1
ATOM 1368 C CA . HIS A 1 176 ? -6.476 -16.252 14.816 1.00 85.19 176 HIS A CA 1
ATOM 1369 C C . HIS A 1 176 ? -7.653 -17.189 15.134 1.00 85.19 176 HIS A C 1
ATOM 1371 O O . HIS A 1 176 ? -7.798 -18.188 14.442 1.00 85.19 176 HIS A O 1
ATOM 1377 N N . ASP A 1 177 ? -8.519 -16.841 16.095 1.00 87.06 177 ASP A N 1
ATOM 1378 C CA . ASP A 1 177 ? -9.621 -17.698 16.550 1.00 87.06 177 ASP A CA 1
ATOM 1379 C C . ASP A 1 177 ? -10.966 -16.959 16.535 1.00 87.06 177 ASP A C 1
ATOM 1381 O O . ASP A 1 177 ? -11.034 -15.734 16.655 1.00 87.06 177 ASP A O 1
ATOM 1385 N N . PHE A 1 178 ? -12.061 -17.712 16.438 1.00 89.50 178 PHE A N 1
ATOM 1386 C CA . PHE A 1 178 ? -13.393 -17.193 16.759 1.00 89.50 178 PHE A CA 1
ATOM 1387 C C . PHE A 1 178 ? -13.595 -17.161 18.275 1.00 89.50 178 PHE A C 1
ATOM 1389 O O . PHE A 1 178 ? -13.064 -18.011 18.995 1.00 89.50 178 PHE A O 1
ATOM 1396 N N . ASN A 1 179 ? -14.376 -16.203 18.779 1.00 92.50 179 ASN A N 1
ATOM 1397 C CA . ASN A 1 179 ? -14.729 -16.239 20.193 1.00 92.50 179 ASN A CA 1
ATOM 1398 C C . ASN A 1 179 ? -15.647 -17.441 20.445 1.00 92.50 179 ASN A C 1
ATOM 1400 O O . ASN A 1 179 ? -16.682 -17.598 19.799 1.00 92.50 179 ASN A O 1
ATOM 1404 N N . ASN A 1 180 ? -15.289 -18.279 21.414 1.00 88.56 180 ASN A N 1
ATOM 1405 C CA . ASN A 1 180 ? -16.171 -19.345 21.859 1.00 88.56 180 ASN A CA 1
ATOM 1406 C C . ASN A 1 180 ? -17.175 -18.776 22.873 1.00 88.56 180 ASN A C 1
ATOM 1408 O O . ASN A 1 180 ? -16.772 -18.241 23.904 1.00 88.56 180 ASN A O 1
ATOM 1412 N N . LEU A 1 181 ? -18.472 -18.860 22.568 1.00 73.50 181 LEU A N 1
ATOM 1413 C CA . LEU A 1 181 ? -19.546 -18.346 23.430 1.00 73.50 181 LEU A CA 1
ATOM 1414 C C . LEU A 1 181 ? -19.917 -19.311 24.570 1.00 73.50 181 LEU A C 1
ATOM 1416 O O . LEU A 1 181 ? -20.722 -18.949 25.424 1.00 73.50 181 LEU A O 1
ATOM 1420 N N . PHE A 1 182 ? -19.335 -20.514 24.581 1.00 69.44 182 PHE A N 1
ATOM 1421 C CA . PHE A 1 182 ? -19.643 -21.587 25.534 1.00 69.44 182 PHE A CA 1
ATOM 1422 C C . PHE A 1 182 ? -18.421 -22.078 26.330 1.00 69.44 182 PHE A C 1
ATOM 1424 O O . PHE A 1 182 ? -18.462 -23.178 26.876 1.00 69.44 182 PHE A O 1
ATOM 1431 N N . ALA A 1 183 ? -17.335 -21.300 26.362 1.00 57.88 183 ALA A N 1
ATOM 1432 C CA . ALA A 1 183 ? -16.168 -21.566 27.206 1.00 57.88 183 ALA A CA 1
ATOM 1433 C C . ALA A 1 183 ? -16.217 -20.742 28.496 1.00 57.88 183 ALA A C 1
ATOM 1435 O O . ALA A 1 183 ? -16.598 -19.550 28.410 1.00 57.88 183 ALA A O 1
#

Sequence (183 aa):
MASHLLRQPRWVLVAAAPALLFLSLVVPFSAAKLTTGYYRKSCPRVEQIVSDVVTNKQISSPTTAAGALRLFFHDCFVGALQKACAKYVEDDTIATFNDVMTPGKFDNMYYLNLKRGLGLLTSDHALVADRRTKPLVDLYAANQSAFFRDFSRAMLKLGLLGVKTGRQGEVRRRCHDFNNLFA

InterPro domains:
  IPR000823 Plant peroxidase [PR00461] (43-62)
  IPR000823 Plant peroxidase [PR00461] (67-87)
  IPR000823 Plant peroxidase [PTHR31517] (80-179)
  IPR002016 Haem peroxidase [PF00141] (80-143)
  IPR002016 Haem peroxidase [PS50873] (43-179)
  IPR010255 Haem peroxidase superfamily [SSF48113] (26-179)
  IPR019794 Peroxidase, active site [PS00436] (65-76)

Secondary structure (DSSP, 8-state):
-------------------SSSSSS----------TTTTTTT-TTHHHHHHHHHHHHHHH-TTHHHHHHHHHH-S----S-TTT-TTTTT-TT----S-SSSTT--STHHHHHHHTT--SSHHHHHHHHSTTTHHHHHHHHH-HHHHHHHHHHHHHHHHTTT---TTSS---SSTTSPPPTT-

Nearest PDB structures (foldseek):
  5aog-assembly1_A  TM=8.926E-01  e=7.483E-05  Sorghum bicolor
  1sch-assembly2_A  TM=8.916E-01  e=8.443E-05  Arachis hypogaea
  1bgp-assembly1_A-2  TM=8.796E-01  e=1.288E-04  Hordeum vulgare
  7dlh-assembly1_A  TM=8.755E-01  e=1.742E-04  Panicum miliaceum
  4usc-assembly1_B  TM=8.972E-01  e=2.824E-04  Trachycarpus fortunei

Mean predicted aligned error: 12.83 Å

Foldseek 3Di:
DDDDDDDDDDDDDDDDDPDDPPPPPDPPPPPFDDDPCPCCPPPVCPVVVVVVVQVVVCVVPLCSVVVVVCVLVDPDDDPWCCVQPVPCVVPVPDDDAQQPPDPSDDWLVLLVCLVVVNGDGPVSVVQCVDPVNVVVSVVCNVDRPSVVVVVVVVSVVSNPPPDDDDVRADDDPDPVDHDDPPD

Organism: NCBI:txid320322